Protein AF-A0A3D6DHK9-F1 (afdb_monomer_lite)

pLDDT: mean 87.66, std 8.39, range [53.88, 98.38]

Foldseek 3Di:
DVVVVVVVVVVVVVVVVVVVPPPPPQADCVQALVVLVVVLVVLVVVLVVLVVVLVCLLVLLVVLQVVLVVLVVVCVVPVDPVSVCSNVSPPHDAQCSVVVSCVSNLVSLLVNLLSLLQSLQHYHSDRSPVCSCVLLVVLLVVLVVVLVVVCVVVVDDPVCVSLSSLLSSLSSSLSSLVSCCCPVVVVPVVPSVSSVVSNVVSVVSNVVSSCVVPDDAQAAAPDDACCVVPVNDDNRRHYDADAQDWDQGQQWIKHWHDWDDDPQKIWTKIWTFGFPWDWDAAQAWADDPNWIKGFHHTDTAHSDPVVCPVPTIDTDPDDDPCSVVPHYHDDRGDGHGTDDIDIDIDGD

Structure (mmCIF, N/CA/C/O backbone):
data_AF-A0A3D6DHK9-F1
#
_entry.id   AF-A0A3D6DHK9-F1
#
loop_
_atom_site.group_PDB
_atom_site.id
_atom_site.type_symbol
_atom_site.label_atom_id
_atom_site.label_alt_id
_atom_site.label_comp_id
_atom_site.label_asym_id
_atom_site.label_entity_id
_atom_site.label_seq_id
_atom_site.pdbx_PDB_ins_code
_atom_site.Cartn_x
_atom_site.Cartn_y
_atom_site.Cartn_z
_atom_site.occupancy
_atom_site.B_iso_or_equiv
_atom_site.auth_seq_id
_atom_site.auth_comp_id
_atom_site.auth_asym_id
_atom_site.auth_atom_id
_atom_site.pdbx_PDB_model_num
ATOM 1 N N . CYS A 1 1 ? 60.640 3.338 -1.314 1.00 68.19 1 CYS A N 1
ATOM 2 C CA . CYS A 1 1 ? 60.936 3.877 -2.663 1.00 68.19 1 CYS A CA 1
ATOM 3 C C . CYS A 1 1 ? 60.595 2.913 -3.801 1.00 68.19 1 CYS A C 1
ATOM 5 O O . CYS A 1 1 ? 59.873 3.315 -4.702 1.00 68.19 1 CYS A O 1
ATOM 7 N N . THR A 1 2 ? 61.046 1.656 -3.771 1.00 69.56 2 THR A N 1
ATOM 8 C CA . THR A 1 2 ? 60.831 0.675 -4.858 1.00 69.56 2 THR A CA 1
ATOM 9 C C . THR A 1 2 ? 59.357 0.342 -5.127 1.00 69.56 2 THR A C 1
ATOM 11 O O . THR A 1 2 ? 58.937 0.338 -6.278 1.00 69.56 2 THR A O 1
ATOM 14 N N . LEU A 1 3 ? 58.540 0.164 -4.083 1.00 74.88 3 LEU A N 1
ATOM 15 C CA . LEU A 1 3 ? 57.098 -0.101 -4.223 1.00 74.88 3 LEU A CA 1
ATOM 16 C C . LEU A 1 3 ? 56.322 1.060 -4.871 1.00 74.88 3 LEU A C 1
ATOM 18 O O . LEU A 1 3 ? 55.446 0.834 -5.699 1.00 74.88 3 LEU A O 1
ATOM 22 N N . GLY A 1 4 ? 56.675 2.305 -4.534 1.00 86.25 4 GLY A N 1
ATOM 23 C CA . GLY A 1 4 ? 56.055 3.496 -5.124 1.00 86.25 4 GLY A CA 1
ATOM 24 C C . GLY A 1 4 ? 56.399 3.657 -6.605 1.00 86.25 4 GLY A C 1
ATOM 25 O O . GLY A 1 4 ? 55.528 3.974 -7.408 1.00 86.25 4 GLY A O 1
ATOM 26 N N . LEU A 1 5 ? 57.646 3.356 -6.984 1.00 86.69 5 LEU A N 1
ATOM 27 C CA . LEU A 1 5 ? 58.079 3.367 -8.383 1.00 86.69 5 LEU A CA 1
ATOM 28 C C . LEU A 1 5 ? 57.333 2.306 -9.211 1.00 86.69 5 LEU A C 1
ATOM 30 O O . LEU A 1 5 ? 56.864 2.597 -10.310 1.00 86.69 5 LEU A O 1
ATOM 34 N N . LEU A 1 6 ? 57.172 1.097 -8.664 1.00 87.50 6 LEU A N 1
ATOM 35 C CA . LEU A 1 6 ? 56.428 0.015 -9.315 1.00 87.50 6 LEU A CA 1
ATOM 36 C C . LEU A 1 6 ? 54.946 0.365 -9.499 1.00 87.50 6 LEU A C 1
ATOM 38 O O . LEU A 1 6 ? 54.394 0.106 -10.566 1.00 87.50 6 LEU A O 1
ATOM 42 N N . LEU A 1 7 ? 54.318 1.011 -8.512 1.00 89.25 7 LEU A N 1
ATOM 43 C CA . LEU A 1 7 ? 52.921 1.445 -8.602 1.00 89.25 7 LEU A CA 1
ATOM 44 C C . LEU A 1 7 ? 52.720 2.511 -9.692 1.00 89.25 7 LEU A C 1
ATOM 46 O O . LEU A 1 7 ? 51.771 2.438 -10.470 1.00 89.25 7 LEU A O 1
ATOM 50 N N . VAL A 1 8 ? 53.641 3.476 -9.786 1.00 91.12 8 VAL A N 1
ATOM 51 C CA . VAL A 1 8 ? 53.607 4.527 -10.816 1.00 91.12 8 VAL A CA 1
ATOM 52 C C . VAL A 1 8 ? 53.819 3.940 -12.211 1.00 91.12 8 VAL A C 1
ATOM 54 O O . VAL A 1 8 ? 53.092 4.303 -13.135 1.00 91.12 8 VAL A O 1
ATOM 57 N N . MET A 1 9 ? 54.753 2.997 -12.371 1.00 82.69 9 MET A N 1
ATOM 58 C CA . MET A 1 9 ? 54.944 2.304 -13.649 1.00 82.69 9 MET A CA 1
ATOM 59 C C . MET A 1 9 ? 53.726 1.459 -14.029 1.00 82.69 9 MET A C 1
ATOM 61 O O . MET A 1 9 ? 53.291 1.517 -15.176 1.00 82.69 9 MET A O 1
ATOM 65 N N . ALA A 1 10 ? 53.120 0.741 -13.080 1.00 85.12 10 ALA A N 1
ATOM 66 C CA . ALA A 1 10 ? 51.904 -0.029 -13.326 1.00 85.12 10 ALA A CA 1
ATOM 67 C C . ALA A 1 10 ? 50.739 0.873 -13.766 1.00 85.12 10 ALA A C 1
ATOM 69 O O . ALA A 1 10 ? 50.076 0.579 -14.757 1.00 85.12 10 ALA A O 1
ATOM 70 N N . LEU A 1 11 ? 50.532 2.014 -13.099 1.00 89.06 11 LEU A N 1
ATOM 71 C CA . LEU A 1 11 ? 49.516 3.003 -13.478 1.00 89.06 11 LEU A CA 1
ATOM 72 C C . LEU A 1 11 ? 49.794 3.634 -14.849 1.00 89.06 11 LEU A C 1
ATOM 74 O O . LEU A 1 11 ? 48.860 3.839 -15.623 1.00 89.06 11 LEU A O 1
ATOM 78 N N . ALA A 1 12 ? 51.057 3.923 -15.177 1.00 86.56 12 ALA A N 1
ATOM 79 C CA . ALA A 1 12 ? 51.443 4.483 -16.471 1.00 86.56 12 ALA A CA 1
ATOM 80 C C . ALA A 1 12 ? 51.218 3.487 -17.620 1.00 86.56 12 ALA A C 1
ATOM 82 O O . ALA A 1 12 ? 50.656 3.858 -18.652 1.00 86.56 12 ALA A O 1
ATOM 83 N N . VAL A 1 13 ? 51.580 2.217 -17.415 1.00 86.50 13 VAL A N 1
ATOM 84 C CA . VAL A 1 13 ? 51.334 1.122 -18.365 1.00 86.50 13 VAL A CA 1
ATOM 85 C C . VAL A 1 13 ? 49.834 0.880 -18.529 1.00 86.50 13 VAL A C 1
ATOM 87 O O . VAL A 1 13 ? 49.356 0.812 -19.659 1.00 86.50 13 VAL A O 1
ATOM 90 N N . LEU A 1 14 ? 49.066 0.849 -17.433 1.00 84.38 14 LEU A N 1
ATOM 91 C CA . LEU A 1 14 ? 47.610 0.698 -17.477 1.00 84.38 14 LEU A CA 1
ATOM 92 C C . LEU A 1 14 ? 46.964 1.853 -18.256 1.00 84.38 14 LEU A C 1
ATOM 94 O O . LEU A 1 14 ? 46.148 1.626 -19.142 1.00 84.38 14 LEU A O 1
ATOM 98 N N . ARG A 1 15 ? 47.373 3.100 -17.995 1.00 85.44 15 ARG A N 1
ATOM 99 C CA . ARG A 1 15 ? 46.846 4.294 -18.676 1.00 85.44 15 ARG A CA 1
ATOM 100 C C . ARG A 1 15 ? 47.233 4.356 -20.157 1.00 85.44 15 ARG A C 1
ATOM 102 O O . ARG A 1 15 ? 46.441 4.848 -20.960 1.00 85.44 15 ARG A O 1
ATOM 109 N N . GLY A 1 16 ? 48.413 3.851 -20.519 1.00 82.88 16 GLY A N 1
ATOM 110 C CA . GLY A 1 16 ? 48.849 3.685 -21.907 1.00 82.88 16 GLY A CA 1
ATOM 111 C C . GLY A 1 16 ? 48.053 2.603 -22.641 1.00 82.88 16 GLY A C 1
ATOM 112 O O . GLY A 1 16 ? 47.550 2.847 -23.735 1.00 82.88 16 GLY A O 1
ATOM 113 N N . HIS A 1 17 ? 47.848 1.444 -22.010 1.00 79.19 17 HIS A N 1
ATOM 114 C CA . HIS A 1 17 ? 47.073 0.345 -22.590 1.00 79.19 17 HIS A CA 1
ATOM 115 C C . HIS A 1 17 ? 45.572 0.627 -22.659 1.00 79.19 17 HIS A C 1
ATOM 117 O O . HIS A 1 17 ? 44.940 0.206 -23.621 1.00 79.19 17 HIS A O 1
ATOM 123 N N . LEU A 1 18 ? 45.003 1.401 -21.728 1.00 72.62 18 LEU A N 1
ATOM 124 C CA . LEU A 1 18 ? 43.597 1.828 -21.770 1.00 72.62 18 LEU A CA 1
ATOM 125 C C . LEU A 1 18 ? 43.247 2.622 -23.042 1.00 72.62 18 LEU A C 1
ATOM 127 O O . LEU A 1 18 ? 42.087 2.633 -23.448 1.00 72.62 18 LEU A O 1
ATOM 131 N N . LYS A 1 19 ? 44.229 3.273 -23.683 1.00 68.81 19 LYS A N 1
ATOM 132 C CA . LYS A 1 19 ? 44.046 3.941 -24.984 1.00 68.81 19 LYS A CA 1
ATOM 133 C C . LYS A 1 19 ? 44.170 2.992 -26.182 1.00 68.81 19 LYS A C 1
ATOM 135 O O . LYS A 1 19 ? 43.644 3.313 -27.239 1.00 68.81 19 LYS A O 1
ATOM 140 N N . ASN A 1 20 ? 44.837 1.853 -26.002 1.00 71.38 20 ASN A N 1
ATOM 141 C CA . ASN A 1 20 ? 45.101 0.851 -27.038 1.00 71.38 20 ASN A CA 1
ATOM 142 C C . ASN A 1 20 ? 44.132 -0.339 -26.985 1.00 71.38 20 ASN A C 1
ATOM 144 O O . ASN A 1 20 ? 44.235 -1.247 -27.808 1.00 71.38 20 ASN A O 1
ATOM 148 N N . LEU A 1 21 ? 43.207 -0.366 -26.019 1.00 71.12 21 LEU A N 1
ATOM 149 C CA . LEU A 1 21 ? 42.107 -1.320 -26.038 1.00 71.12 21 LEU A CA 1
ATOM 150 C C . LEU A 1 21 ? 41.245 -1.024 -27.270 1.00 71.12 21 LEU A C 1
ATOM 152 O O . LEU A 1 21 ? 40.830 0.128 -27.431 1.00 71.12 21 LEU A O 1
ATOM 156 N N . PRO A 1 22 ? 40.966 -2.021 -28.130 1.00 63.50 22 PRO A N 1
ATOM 157 C CA . PRO A 1 22 ? 40.037 -1.842 -29.229 1.00 63.50 22 PRO A CA 1
ATOM 158 C C . PRO A 1 22 ? 38.692 -1.438 -28.629 1.00 63.50 22 PRO A C 1
ATOM 160 O O . PRO A 1 22 ? 38.001 -2.240 -28.004 1.00 63.50 22 PRO A O 1
ATOM 163 N N . ARG A 1 23 ? 38.342 -0.159 -28.771 1.00 56.78 23 ARG A N 1
ATOM 164 C CA . ARG A 1 23 ? 36.982 0.300 -28.536 1.00 56.78 23 ARG A CA 1
ATOM 165 C C . ARG A 1 23 ? 36.195 -0.241 -29.708 1.00 56.78 23 ARG A C 1
ATOM 167 O O . ARG A 1 23 ? 36.292 0.280 -30.812 1.00 56.78 23 ARG A O 1
ATOM 174 N N . THR A 1 24 ? 35.481 -1.336 -29.497 1.00 57.06 24 THR A N 1
ATOM 175 C CA . THR A 1 24 ? 34.393 -1.648 -30.404 1.00 57.06 24 THR A CA 1
ATOM 176 C C . THR A 1 24 ? 33.436 -0.462 -30.310 1.00 57.06 24 THR A C 1
ATOM 178 O O . THR A 1 24 ? 32.881 -0.203 -29.243 1.00 57.06 24 THR A O 1
ATOM 181 N N . ASP A 1 25 ? 33.226 0.261 -31.411 1.00 53.88 25 ASP A N 1
ATOM 182 C CA . ASP A 1 25 ? 32.126 1.228 -31.581 1.00 53.88 25 ASP A CA 1
ATOM 183 C C . ASP A 1 25 ? 30.753 0.511 -31.571 1.00 53.88 25 ASP A C 1
ATOM 185 O O . ASP A 1 25 ? 29.793 0.904 -32.227 1.00 53.88 25 ASP A O 1
ATOM 189 N N . THR A 1 26 ? 30.656 -0.599 -30.841 1.00 55.19 26 THR A N 1
ATOM 190 C CA . THR A 1 26 ? 29.420 -1.256 -30.465 1.00 55.19 26 THR A CA 1
ATOM 191 C C . THR A 1 26 ? 28.696 -0.313 -29.528 1.00 55.19 26 THR A C 1
ATOM 193 O O . THR A 1 26 ? 29.133 -0.087 -28.396 1.00 55.19 26 THR A O 1
ATOM 196 N N . GLU A 1 27 ? 27.615 0.263 -30.043 1.00 57.69 27 GLU A N 1
ATOM 197 C CA . GLU A 1 27 ? 26.619 1.023 -29.303 1.00 57.69 27 GLU A CA 1
ATOM 198 C C . GLU A 1 27 ? 26.446 0.480 -27.881 1.00 57.69 27 GLU A C 1
ATOM 200 O O . GLU A 1 27 ? 26.308 -0.728 -27.681 1.00 57.69 27 GLU A O 1
ATOM 205 N N . SER A 1 28 ? 26.467 1.357 -26.874 1.00 63.97 28 SER A N 1
ATOM 206 C CA . SER A 1 28 ? 26.290 0.924 -25.489 1.00 63.97 28 SER A CA 1
ATOM 207 C C . SER A 1 28 ? 24.927 0.231 -25.337 1.00 63.97 28 SER A C 1
ATOM 209 O O . SER A 1 28 ? 23.900 0.906 -25.467 1.00 63.97 28 SER A O 1
ATOM 211 N N . PRO A 1 29 ? 24.883 -1.078 -25.016 1.00 70.44 29 PRO A N 1
ATOM 212 C CA . PRO A 1 29 ? 23.639 -1.849 -25.008 1.00 70.44 29 PRO A CA 1
ATOM 213 C C . PRO A 1 29 ? 22.626 -1.312 -23.991 1.00 70.44 29 PRO A C 1
ATOM 215 O O . PRO A 1 29 ? 21.425 -1.491 -24.158 1.00 70.44 29 PRO A O 1
ATOM 218 N N . ILE A 1 30 ? 23.096 -0.578 -22.980 1.00 81.56 30 ILE A N 1
ATOM 219 C CA . ILE A 1 30 ? 22.290 -0.005 -21.898 1.00 81.56 30 ILE A CA 1
ATOM 220 C C . ILE A 1 30 ? 21.216 0.967 -22.413 1.00 81.56 30 ILE A C 1
ATOM 222 O O . ILE A 1 30 ? 20.171 1.086 -21.792 1.00 81.56 30 ILE A O 1
ATOM 226 N N . TRP A 1 31 ? 21.416 1.650 -23.545 1.00 83.31 31 TRP A N 1
ATOM 227 C CA . TRP A 1 31 ? 20.441 2.620 -24.080 1.00 83.31 31 TRP A CA 1
ATOM 228 C C . TRP A 1 31 ? 19.608 2.078 -25.247 1.00 83.31 31 TRP A C 1
ATOM 230 O O . TRP A 1 31 ? 19.069 2.851 -26.046 1.00 83.31 31 TRP A O 1
ATOM 240 N N . THR A 1 32 ? 19.503 0.753 -25.340 1.00 87.12 32 THR A N 1
ATOM 241 C CA . THR A 1 32 ? 18.665 0.050 -26.317 1.00 87.12 32 THR A CA 1
ATOM 242 C C . THR A 1 32 ? 17.367 -0.420 -25.669 1.00 87.12 32 THR A C 1
ATOM 244 O O . THR A 1 32 ? 17.317 -0.699 -24.466 1.00 87.12 32 THR A O 1
ATOM 247 N N . ARG A 1 33 ? 16.294 -0.516 -26.457 1.00 89.25 33 ARG A N 1
ATOM 248 C CA . ARG A 1 33 ? 14.997 -0.989 -25.954 1.00 89.25 33 ARG A CA 1
ATOM 249 C C . ARG A 1 33 ? 15.062 -2.449 -25.504 1.00 89.25 33 ARG A C 1
ATOM 251 O O . ARG A 1 33 ? 14.442 -2.813 -24.514 1.00 89.25 33 ARG A O 1
ATOM 258 N N . GLU A 1 34 ? 15.821 -3.275 -26.212 1.00 90.44 34 GLU A N 1
ATOM 259 C CA . GLU A 1 34 ? 15.978 -4.707 -25.969 1.00 90.44 34 GLU A CA 1
ATOM 260 C C . GLU A 1 34 ? 16.573 -4.988 -24.590 1.00 90.44 34 GLU A C 1
ATOM 262 O O . GLU A 1 34 ? 16.059 -5.838 -23.863 1.00 90.44 34 GLU A O 1
ATOM 267 N N . PHE A 1 35 ? 17.598 -4.227 -24.199 1.00 90.94 35 PHE A N 1
ATOM 268 C CA . PHE A 1 35 ? 18.196 -4.336 -22.873 1.00 90.94 35 PHE A CA 1
ATOM 269 C C . PHE A 1 35 ? 17.174 -4.054 -21.766 1.00 90.94 35 PHE A C 1
ATOM 271 O O . PHE A 1 35 ? 17.032 -4.847 -20.838 1.00 90.94 35 PHE A O 1
ATOM 278 N N . TRP A 1 36 ? 16.407 -2.968 -21.878 1.00 92.31 36 TRP A N 1
ATOM 279 C CA . TRP A 1 36 ? 15.422 -2.613 -20.854 1.00 92.31 36 TRP A CA 1
ATOM 280 C C . TRP A 1 36 ? 14.185 -3.509 -20.854 1.00 92.31 36 TRP A C 1
ATOM 282 O O . TRP A 1 36 ? 13.641 -3.770 -19.785 1.00 92.31 36 TRP A O 1
ATOM 292 N N . MET A 1 37 ? 13.777 -4.052 -22.004 1.00 91.06 37 MET A N 1
ATOM 293 C CA . MET A 1 37 ? 12.756 -5.104 -22.047 1.00 91.06 37 MET A CA 1
ATOM 294 C C . MET A 1 37 ? 13.240 -6.381 -21.348 1.00 91.06 37 MET A C 1
ATOM 296 O O . MET A 1 37 ? 12.469 -6.992 -20.613 1.00 91.06 37 MET A O 1
ATOM 300 N N . PHE A 1 38 ? 14.512 -6.759 -21.518 1.00 93.69 38 PHE A N 1
ATOM 301 C CA . PHE A 1 38 ? 15.110 -7.884 -20.795 1.00 93.69 38 PHE A CA 1
ATOM 302 C C . PHE A 1 38 ? 15.144 -7.634 -19.281 1.00 93.69 38 PHE A C 1
ATOM 304 O O . PHE A 1 38 ? 14.696 -8.484 -18.514 1.00 93.69 38 PHE A O 1
ATOM 311 N N . VAL A 1 39 ? 15.602 -6.455 -18.844 1.00 94.50 39 VAL A N 1
ATOM 312 C CA . VAL A 1 39 ? 15.624 -6.080 -17.419 1.00 94.50 39 VAL A CA 1
ATOM 313 C C . VAL A 1 39 ? 14.209 -6.047 -16.833 1.00 94.50 39 VAL A C 1
ATOM 315 O O . VAL A 1 39 ? 13.976 -6.617 -15.771 1.00 94.50 39 VAL A O 1
ATOM 318 N N . GLY A 1 40 ? 13.247 -5.438 -17.531 1.00 93.75 40 GLY A N 1
ATOM 319 C CA . GLY A 1 40 ? 11.847 -5.405 -17.105 1.00 93.75 40 GLY A CA 1
ATOM 320 C C . GLY A 1 40 ? 11.234 -6.804 -16.994 1.00 93.75 40 GLY A C 1
ATOM 321 O O . GLY A 1 40 ? 10.569 -7.104 -16.005 1.00 93.75 40 GLY A O 1
ATOM 322 N N . GLY A 1 41 ? 11.516 -7.687 -17.958 1.00 94.94 41 GLY A N 1
ATOM 323 C CA . GLY A 1 41 ? 11.106 -9.092 -17.911 1.00 94.94 41 GLY A CA 1
ATOM 324 C C . GLY A 1 41 ? 11.726 -9.856 -16.738 1.00 94.94 41 GLY A C 1
ATOM 325 O O . GLY A 1 41 ? 11.024 -10.602 -16.061 1.00 94.94 41 GLY A O 1
ATOM 326 N N . MET A 1 42 ? 13.008 -9.623 -16.442 1.00 95.50 42 MET A N 1
ATOM 327 C CA . MET A 1 42 ? 13.692 -10.213 -15.286 1.00 95.50 42 MET A CA 1
ATOM 328 C C . MET A 1 42 ? 13.062 -9.764 -13.960 1.00 95.50 42 MET A C 1
ATOM 330 O O . MET A 1 42 ? 12.846 -10.589 -13.077 1.00 95.50 42 MET A O 1
ATOM 334 N N . LEU A 1 43 ? 12.728 -8.476 -13.824 1.00 95.81 43 LEU A N 1
ATOM 335 C CA . LEU A 1 43 ? 12.067 -7.944 -12.626 1.00 95.81 43 LEU A CA 1
ATOM 336 C C . LEU A 1 43 ? 10.666 -8.531 -12.440 1.00 95.81 43 LEU A C 1
ATOM 338 O O . LEU A 1 43 ? 10.322 -8.944 -11.335 1.00 95.81 43 LEU A O 1
ATOM 342 N N . MET A 1 44 ? 9.883 -8.622 -13.519 1.00 93.69 44 MET A N 1
ATOM 343 C CA . MET A 1 44 ? 8.566 -9.267 -13.495 1.00 93.69 44 MET A CA 1
ATOM 344 C C . MET A 1 44 ? 8.669 -10.744 -13.115 1.00 93.69 44 MET A C 1
ATOM 346 O O . MET A 1 44 ? 7.888 -11.220 -12.298 1.00 93.69 44 MET A O 1
ATOM 350 N N . PHE A 1 45 ? 9.653 -11.463 -13.659 1.00 95.62 45 PHE A N 1
ATOM 351 C CA . PHE A 1 45 ? 9.899 -12.858 -13.306 1.00 95.62 45 PHE A CA 1
ATOM 352 C C . PHE A 1 45 ? 10.279 -13.013 -11.828 1.00 95.62 45 PHE A C 1
ATOM 354 O O . PHE A 1 45 ? 9.696 -13.840 -11.131 1.00 95.62 45 PHE A O 1
ATOM 361 N N . ALA A 1 46 ? 11.198 -12.185 -11.323 1.00 95.12 46 ALA A N 1
ATOM 362 C CA . ALA A 1 46 ? 11.588 -12.194 -9.915 1.00 95.12 46 ALA A CA 1
ATOM 363 C C . ALA A 1 46 ? 10.400 -11.883 -8.988 1.00 95.12 46 ALA A C 1
ATOM 365 O O . ALA A 1 46 ? 10.203 -12.571 -7.986 1.00 95.12 46 ALA A O 1
ATOM 366 N N . SER A 1 47 ? 9.574 -10.894 -9.350 1.00 94.62 47 SER A N 1
ATOM 367 C CA . SER A 1 47 ? 8.348 -10.563 -8.618 1.00 94.62 47 SER A CA 1
ATOM 368 C C . SER A 1 47 ? 7.370 -11.741 -8.619 1.00 94.62 47 SER A C 1
ATOM 370 O O . SER A 1 47 ? 6.917 -12.136 -7.547 1.00 94.62 47 SER A O 1
ATOM 372 N N . ALA A 1 48 ? 7.128 -12.370 -9.773 1.00 95.19 48 ALA A N 1
ATOM 373 C CA . ALA A 1 48 ? 6.234 -13.519 -9.896 1.00 95.19 48 ALA A CA 1
ATOM 374 C C . ALA A 1 48 ? 6.704 -14.732 -9.077 1.00 95.19 48 ALA A C 1
ATOM 376 O O . ALA A 1 48 ? 5.891 -15.355 -8.395 1.00 95.19 48 ALA A O 1
ATOM 377 N N . VAL A 1 49 ? 8.005 -15.049 -9.097 1.00 94.62 49 VAL A N 1
ATOM 378 C CA . VAL A 1 49 ? 8.591 -16.125 -8.277 1.00 94.62 49 VAL A CA 1
ATOM 379 C C . VAL A 1 49 ? 8.391 -15.836 -6.793 1.00 94.62 49 VAL A C 1
ATOM 381 O O . VAL A 1 49 ? 7.935 -16.706 -6.055 1.00 94.62 49 VAL A O 1
ATOM 384 N N . HIS A 1 50 ? 8.679 -14.608 -6.361 1.00 92.12 50 HIS A N 1
ATOM 385 C CA . HIS A 1 50 ? 8.506 -14.217 -4.968 1.00 92.12 50 HIS A CA 1
ATOM 386 C C . HIS A 1 50 ? 7.038 -14.282 -4.526 1.00 92.12 50 HIS A C 1
ATOM 388 O O . HIS A 1 50 ? 6.750 -14.874 -3.492 1.00 92.12 50 HIS A O 1
ATOM 394 N N . ILE A 1 51 ? 6.102 -13.734 -5.312 1.00 90.88 51 ILE A N 1
ATOM 395 C CA . ILE A 1 51 ? 4.661 -13.789 -5.007 1.00 90.88 51 ILE A CA 1
ATOM 396 C C . ILE A 1 51 ? 4.196 -15.241 -4.910 1.00 90.88 51 ILE A C 1
ATOM 398 O O . ILE A 1 51 ? 3.529 -15.608 -3.943 1.00 90.88 51 ILE A O 1
ATOM 402 N N . SER A 1 52 ? 4.582 -16.075 -5.878 1.00 90.75 52 SER A N 1
ATOM 403 C CA . SER A 1 52 ? 4.197 -17.489 -5.910 1.00 90.75 52 SER A CA 1
ATOM 404 C C . SER A 1 52 ? 4.697 -18.230 -4.673 1.00 90.75 52 SER A C 1
ATOM 406 O O . SER A 1 52 ? 3.950 -19.001 -4.082 1.00 90.75 52 SER A O 1
ATOM 408 N N . PHE A 1 53 ? 5.938 -17.977 -4.249 1.00 87.94 53 PHE A N 1
ATOM 409 C CA . PHE A 1 53 ? 6.502 -18.608 -3.059 1.00 87.94 53 PHE A CA 1
ATOM 410 C C . PHE A 1 53 ? 5.789 -18.155 -1.779 1.00 87.94 53 PHE A C 1
ATOM 412 O O . PHE A 1 53 ? 5.324 -18.998 -1.019 1.00 87.94 53 PHE A O 1
ATOM 419 N N . GLN A 1 54 ? 5.644 -16.840 -1.581 1.00 85.38 54 GLN A N 1
ATOM 420 C CA . GLN A 1 54 ? 5.049 -16.267 -0.368 1.00 85.38 54 GLN A CA 1
ATOM 421 C C . GLN A 1 54 ? 3.586 -16.689 -0.185 1.00 85.38 54 GLN A C 1
ATOM 423 O O . GLN A 1 54 ? 3.189 -17.124 0.889 1.00 85.38 54 GLN A O 1
ATOM 428 N N . THR A 1 55 ? 2.787 -16.633 -1.252 1.00 85.38 55 THR A N 1
ATOM 429 C CA . THR A 1 55 ? 1.360 -17.005 -1.197 1.00 85.38 55 THR A CA 1
ATOM 430 C C . THR A 1 55 ? 1.126 -18.512 -1.077 1.00 85.38 55 THR A C 1
ATOM 432 O O . THR A 1 55 ? 0.041 -18.933 -0.686 1.00 85.38 55 THR A O 1
ATOM 435 N N . SER A 1 56 ? 2.142 -19.331 -1.365 1.00 87.38 56 SER A N 1
ATOM 436 C CA . SER A 1 56 ? 2.067 -20.792 -1.246 1.00 87.38 56 SER A CA 1
ATOM 437 C C . SER A 1 56 ? 2.606 -21.324 0.084 1.00 87.38 56 SER A C 1
ATOM 439 O O . SER A 1 56 ? 2.532 -22.532 0.306 1.00 87.38 56 SER A O 1
ATOM 441 N N . LEU A 1 57 ? 3.129 -20.473 0.980 1.00 83.88 57 LEU A N 1
ATOM 442 C CA . LEU A 1 57 ? 3.637 -20.899 2.294 1.00 83.88 57 LEU A CA 1
ATOM 443 C C . LEU A 1 57 ? 2.624 -21.743 3.095 1.00 83.88 57 LEU A C 1
ATOM 445 O O . LEU A 1 57 ? 3.026 -22.801 3.582 1.00 83.88 57 LEU A O 1
ATOM 449 N N . PRO A 1 58 ? 1.319 -21.398 3.159 1.00 81.38 58 PRO A N 1
ATOM 450 C CA . PRO A 1 58 ? 0.339 -22.233 3.862 1.00 81.38 58 PRO A CA 1
ATOM 451 C C . PRO A 1 58 ? 0.197 -23.636 3.254 1.00 81.38 58 PRO A C 1
ATOM 453 O O . PRO A 1 58 ? 0.083 -24.632 3.963 1.00 81.38 58 PRO A O 1
ATOM 456 N N . VAL A 1 59 ? 0.261 -23.739 1.924 1.00 84.31 59 VAL A N 1
ATOM 457 C CA . VAL A 1 59 ? 0.186 -25.025 1.214 1.00 84.31 59 VAL A CA 1
ATOM 458 C C . VAL A 1 59 ? 1.444 -25.858 1.467 1.00 84.31 59 VAL A C 1
ATOM 460 O O . VAL A 1 59 ? 1.350 -27.072 1.655 1.00 84.31 59 VAL A O 1
ATOM 463 N N . PHE A 1 60 ? 2.619 -25.224 1.517 1.00 83.06 60 PHE A N 1
ATOM 464 C CA . PHE A 1 60 ? 3.857 -25.905 1.895 1.00 83.06 60 PHE A CA 1
ATOM 465 C C . PHE A 1 60 ? 3.794 -26.454 3.320 1.00 83.06 60 PHE A C 1
ATOM 467 O O . PHE A 1 60 ? 4.223 -27.586 3.530 1.00 83.06 60 PHE A O 1
ATOM 474 N N . ASN A 1 61 ? 3.217 -25.711 4.269 1.00 83.38 61 ASN A N 1
ATOM 475 C CA . ASN A 1 61 ? 3.043 -26.189 5.642 1.00 83.38 61 ASN A CA 1
ATOM 476 C C . ASN A 1 61 ? 2.227 -27.488 5.678 1.00 83.38 61 ASN A C 1
ATOM 478 O O . ASN A 1 61 ? 2.707 -28.482 6.220 1.00 83.38 61 ASN A O 1
ATOM 482 N N . HIS A 1 62 ? 1.084 -27.536 4.986 1.00 83.75 62 HIS A N 1
ATOM 483 C CA . HIS A 1 62 ? 0.282 -28.760 4.874 1.00 83.75 62 HIS A CA 1
ATOM 484 C C . HIS A 1 62 ? 1.027 -29.918 4.197 1.00 83.75 62 HIS A C 1
ATOM 486 O O . HIS A 1 62 ? 0.922 -31.069 4.615 1.00 83.75 62 HIS A O 1
ATOM 492 N N . PHE A 1 63 ? 1.816 -29.640 3.157 1.00 86.50 63 PHE A N 1
ATOM 493 C CA . PHE A 1 63 ? 2.608 -30.673 2.486 1.00 86.50 63 PHE A CA 1
ATOM 494 C C . PHE A 1 63 ? 3.708 -31.264 3.386 1.00 86.50 63 PHE A C 1
ATOM 496 O O . PHE A 1 63 ? 4.075 -32.429 3.232 1.00 86.50 63 PHE A O 1
ATOM 503 N N . LEU A 1 64 ? 4.245 -30.476 4.319 1.00 85.00 64 LEU A N 1
ATOM 504 C CA . LEU A 1 64 ? 5.330 -30.879 5.215 1.00 85.00 64 LEU A CA 1
ATOM 505 C C . LEU A 1 64 ? 4.845 -31.688 6.435 1.00 85.00 64 LEU A C 1
ATOM 507 O O . LEU A 1 64 ? 5.670 -32.350 7.074 1.00 85.00 64 LEU A O 1
ATOM 511 N N . GLU A 1 65 ? 3.542 -31.698 6.747 1.00 82.56 65 GLU A N 1
ATOM 512 C CA . GLU A 1 65 ? 2.944 -32.439 7.880 1.00 82.56 65 GLU A CA 1
ATOM 513 C C . GLU A 1 65 ? 3.411 -33.907 7.976 1.00 82.56 65 GLU A C 1
ATOM 515 O O . GLU A 1 65 ? 3.938 -34.301 9.027 1.00 82.56 65 GLU A O 1
ATOM 520 N N . PRO A 1 66 ? 3.358 -34.719 6.896 1.00 87.94 66 PRO A N 1
ATOM 521 C CA . PRO A 1 66 ? 3.760 -36.127 6.941 1.00 87.94 66 PRO A CA 1
ATOM 522 C C . PRO A 1 66 ? 5.269 -36.341 7.132 1.00 87.94 66 PRO A C 1
ATOM 524 O O . PRO A 1 66 ? 5.702 -37.434 7.500 1.00 87.94 66 PRO A O 1
ATOM 527 N N . PHE A 1 67 ? 6.085 -35.318 6.867 1.00 85.31 67 PHE A N 1
ATOM 528 C CA . PHE A 1 67 ? 7.550 -35.388 6.894 1.00 85.31 67 PHE A CA 1
ATOM 529 C C . PHE A 1 67 ? 8.162 -34.793 8.169 1.00 85.31 67 PHE A C 1
ATOM 531 O O . PHE A 1 67 ? 9.378 -34.852 8.356 1.00 85.31 67 PHE A O 1
ATOM 538 N N . SER A 1 68 ? 7.335 -34.270 9.071 1.00 82.94 68 SER A N 1
ATOM 539 C CA . SER A 1 68 ? 7.723 -33.662 10.351 1.00 82.94 68 SER A CA 1
ATOM 540 C C . SER A 1 68 ? 8.727 -34.491 11.156 1.00 82.94 68 SER A C 1
ATOM 542 O O . SER A 1 68 ? 9.780 -33.993 11.548 1.00 82.94 68 SER A O 1
ATOM 544 N N . GLY A 1 69 ? 8.478 -35.794 11.312 1.00 85.19 69 GLY A N 1
ATOM 545 C CA . GLY A 1 69 ? 9.374 -36.699 12.039 1.00 85.19 69 GLY A CA 1
ATOM 546 C C . GLY A 1 69 ? 10.750 -36.889 11.387 1.00 85.19 69 GLY A C 1
ATOM 547 O O . GLY A 1 69 ? 11.712 -37.229 12.077 1.00 85.19 69 GLY A O 1
ATOM 548 N N . TRP A 1 70 ? 10.876 -36.670 10.074 1.00 86.88 70 TRP A N 1
ATOM 549 C CA . TRP A 1 70 ? 12.173 -36.654 9.393 1.00 86.88 70 TRP A CA 1
ATOM 550 C C . TRP A 1 70 ? 12.927 -35.350 9.673 1.00 86.88 70 TRP A C 1
ATOM 552 O O . TRP A 1 70 ? 14.109 -35.398 10.020 1.00 86.88 70 TRP A O 1
ATOM 562 N N . PHE A 1 71 ? 12.239 -34.208 9.596 1.00 86.25 71 PHE A N 1
ATOM 563 C CA . PHE A 1 71 ? 12.821 -32.898 9.899 1.00 86.25 71 PHE A CA 1
ATOM 564 C C . PHE A 1 71 ? 13.232 -32.756 11.363 1.00 86.25 71 PHE A C 1
ATOM 566 O O . PHE A 1 71 ? 14.284 -32.191 11.638 1.00 86.25 71 PHE A O 1
ATOM 573 N N . GLU A 1 72 ? 12.478 -33.338 12.292 1.00 83.19 72 GLU A N 1
ATOM 574 C CA . GLU A 1 72 ? 12.820 -33.336 13.716 1.00 83.19 72 GLU A CA 1
ATOM 575 C C . GLU A 1 72 ? 14.125 -34.104 13.979 1.00 83.19 72 GLU A C 1
ATOM 577 O O . GLU A 1 72 ? 15.028 -33.621 14.659 1.00 83.19 72 GLU A O 1
ATOM 582 N N . ARG A 1 73 ? 14.299 -35.272 13.345 1.00 86.56 73 ARG A N 1
ATOM 583 C CA . ARG A 1 73 ? 15.562 -36.029 13.412 1.00 86.56 73 ARG A CA 1
ATOM 584 C C . ARG A 1 73 ? 16.722 -35.264 12.781 1.00 86.56 73 ARG A C 1
ATOM 586 O O . ARG A 1 73 ? 17.840 -35.326 13.287 1.00 86.56 73 ARG A O 1
ATOM 593 N N . LEU A 1 74 ? 16.461 -34.556 11.682 1.00 85.62 74 LEU A N 1
ATOM 594 C CA . LEU A 1 74 ? 17.441 -33.695 11.026 1.00 85.62 74 LEU A CA 1
ATOM 595 C C . LEU A 1 74 ? 17.822 -32.508 11.923 1.00 85.62 74 LEU A C 1
ATOM 597 O O . LEU A 1 74 ? 18.994 -32.154 12.016 1.00 85.62 74 LEU A O 1
ATOM 601 N N . HIS A 1 75 ? 16.862 -31.908 12.625 1.00 85.62 75 HIS A N 1
ATOM 602 C CA . HIS A 1 75 ? 17.130 -30.847 13.587 1.00 85.62 75 HIS A CA 1
ATOM 603 C C . HIS A 1 75 ? 17.988 -31.365 14.744 1.00 85.62 75 HIS A C 1
ATOM 605 O O . HIS A 1 75 ? 19.013 -30.765 15.054 1.00 85.62 75 HIS A O 1
ATOM 611 N N . GLN A 1 76 ? 17.650 -32.524 15.309 1.00 84.81 76 GLN A N 1
ATOM 612 C CA . GLN A 1 76 ? 18.421 -33.142 16.392 1.00 84.81 76 GLN A CA 1
ATOM 613 C C . GLN A 1 76 ? 19.857 -33.503 15.980 1.00 84.81 76 GLN A C 1
ATOM 615 O O . GLN A 1 76 ? 20.758 -33.459 16.815 1.00 84.81 76 GLN A O 1
ATOM 620 N N . SER A 1 77 ? 20.099 -33.831 14.705 1.00 86.81 77 SER A N 1
ATOM 621 C CA . SER A 1 77 ? 21.440 -34.156 14.204 1.00 86.81 77 SER A CA 1
ATOM 622 C C . SER A 1 77 ? 22.249 -32.944 13.732 1.00 86.81 77 SER A C 1
ATOM 624 O O . SER A 1 77 ? 23.476 -32.970 13.807 1.00 86.81 77 SER A O 1
ATOM 626 N N . THR A 1 78 ? 21.588 -31.888 13.251 1.00 84.88 78 THR A N 1
ATOM 627 C CA . THR A 1 78 ? 22.246 -30.758 12.567 1.00 84.88 78 THR A CA 1
ATOM 628 C C . THR A 1 78 ? 22.164 -29.447 13.356 1.00 84.88 78 THR A C 1
ATOM 630 O O . THR A 1 78 ? 22.885 -28.501 13.054 1.00 84.88 78 THR A O 1
ATOM 633 N N . GLY A 1 79 ? 21.266 -29.353 14.341 1.00 85.12 79 GLY A N 1
ATOM 634 C CA . GLY A 1 79 ? 20.997 -28.147 15.132 1.00 85.12 79 GLY A CA 1
ATOM 635 C C . GLY A 1 79 ? 20.416 -26.972 14.336 1.00 85.12 79 GLY A C 1
ATOM 636 O O . GLY A 1 79 ? 20.332 -25.862 14.852 1.00 85.12 79 GLY A O 1
ATOM 637 N N . SER A 1 80 ? 20.037 -27.167 13.069 1.00 83.12 80 SER A N 1
ATOM 638 C CA . SER A 1 80 ? 19.648 -26.060 12.190 1.00 83.12 80 SER A CA 1
ATOM 639 C C . SER A 1 80 ? 18.259 -25.517 12.533 1.00 83.12 80 SER A C 1
ATOM 641 O O . SER A 1 80 ? 17.302 -26.293 12.598 1.00 83.12 80 SER A O 1
ATOM 643 N N . ASP A 1 81 ? 18.135 -24.192 12.656 1.00 81.12 81 ASP A N 1
ATOM 644 C CA . ASP A 1 81 ? 16.860 -23.497 12.907 1.00 81.12 81 ASP A CA 1
ATOM 645 C C . ASP A 1 81 ? 15.849 -23.690 11.763 1.00 81.12 81 ASP A C 1
ATOM 647 O O . ASP A 1 81 ? 14.652 -23.828 11.989 1.00 81.12 81 ASP A O 1
ATOM 651 N N . LEU A 1 82 ? 16.335 -23.817 10.526 1.00 80.25 82 LEU A N 1
ATOM 652 C CA . LEU A 1 82 ? 15.493 -24.117 9.369 1.00 80.25 82 LEU A CA 1
ATOM 653 C C . LEU A 1 82 ? 14.832 -25.503 9.475 1.00 80.25 82 LEU A C 1
ATOM 655 O O . LEU A 1 82 ? 13.645 -25.625 9.195 1.00 80.25 82 LEU A O 1
ATOM 659 N N . ALA A 1 83 ? 15.553 -26.534 9.935 1.00 78.88 83 ALA A N 1
ATOM 660 C CA . ALA A 1 83 ? 14.954 -27.856 10.159 1.00 78.88 83 ALA A CA 1
ATOM 661 C C . ALA A 1 83 ? 13.906 -27.836 11.280 1.00 78.88 83 ALA A C 1
ATOM 663 O O . ALA A 1 83 ? 12.894 -28.518 11.163 1.00 78.88 83 ALA A O 1
ATOM 664 N N . ARG A 1 84 ? 14.106 -27.011 12.318 1.00 81.50 84 ARG A N 1
ATOM 665 C CA . ARG A 1 84 ? 13.116 -26.797 13.384 1.00 81.50 84 ARG A CA 1
ATOM 666 C C . ARG A 1 84 ? 11.833 -26.175 12.831 1.00 81.50 84 ARG A C 1
ATOM 668 O O . ARG A 1 84 ? 10.752 -26.684 13.092 1.00 81.50 84 ARG A O 1
ATOM 675 N N . LYS A 1 85 ? 11.952 -25.115 12.025 1.00 80.00 85 LYS A N 1
ATOM 676 C CA . LYS A 1 85 ? 10.799 -24.455 11.385 1.00 80.00 85 LYS A CA 1
ATOM 677 C C . LYS A 1 85 ? 10.054 -25.378 10.420 1.00 80.00 85 LYS A C 1
ATOM 679 O O . LYS A 1 85 ? 8.830 -25.383 10.401 1.00 80.00 85 LYS A O 1
ATOM 684 N N . LEU A 1 86 ? 10.784 -26.204 9.667 1.00 81.56 86 LEU A N 1
ATOM 685 C CA . LEU A 1 86 ? 10.196 -27.217 8.783 1.00 81.56 86 LEU A CA 1
ATOM 686 C C . LEU A 1 86 ? 9.487 -28.340 9.551 1.00 81.56 86 LEU A C 1
ATOM 688 O O . LEU A 1 86 ? 8.459 -28.826 9.091 1.00 81.56 86 LEU A O 1
ATOM 692 N N . ALA A 1 87 ? 10.019 -28.748 10.707 1.00 78.94 87 ALA A N 1
ATOM 693 C CA . ALA A 1 87 ? 9.384 -29.739 11.574 1.00 78.94 87 ALA A CA 1
ATOM 694 C C . ALA A 1 87 ? 8.115 -29.202 12.254 1.00 78.94 87 ALA A C 1
ATOM 696 O O . ALA A 1 87 ? 7.199 -29.981 12.501 1.00 78.94 87 ALA A O 1
ATOM 697 N N . ALA A 1 88 ? 8.080 -27.896 12.536 1.00 76.88 88 ALA A N 1
ATOM 698 C CA . ALA A 1 88 ? 6.981 -27.204 13.205 1.00 76.88 88 ALA A CA 1
ATOM 699 C C . ALA A 1 88 ? 5.880 -26.684 12.260 1.00 76.88 88 ALA A C 1
ATOM 701 O O . ALA A 1 88 ? 4.908 -26.118 12.746 1.00 76.88 88 ALA A O 1
ATOM 702 N N . HIS A 1 89 ? 6.035 -26.834 10.936 1.00 77.75 89 HIS A N 1
ATOM 703 C CA . HIS A 1 89 ? 5.082 -26.336 9.921 1.00 77.75 89 HIS A CA 1
ATOM 704 C C . HIS A 1 89 ? 4.786 -24.839 10.039 1.00 77.75 89 HIS A C 1
ATOM 706 O O . HIS A 1 89 ? 3.717 -24.378 9.654 1.00 77.75 89 HIS A O 1
ATOM 712 N N . ASP A 1 90 ? 5.758 -24.083 10.542 1.00 71.94 90 ASP A N 1
ATOM 713 C CA . ASP A 1 90 ? 5.632 -22.662 10.860 1.00 71.94 90 ASP A CA 1
ATOM 714 C C . ASP A 1 90 ? 6.516 -21.831 9.918 1.00 71.94 90 ASP A C 1
ATOM 716 O O . ASP A 1 90 ? 7.435 -21.107 10.309 1.00 71.94 90 ASP A O 1
ATOM 720 N N . LEU A 1 91 ? 6.329 -22.043 8.610 1.00 71.38 91 LEU A N 1
ATOM 721 C CA . LEU A 1 91 ? 6.999 -21.235 7.587 1.00 71.38 91 LEU A CA 1
ATOM 722 C C . LEU A 1 91 ? 6.219 -19.968 7.238 1.00 71.38 91 LEU A C 1
ATOM 724 O O . LEU A 1 91 ? 6.771 -19.095 6.569 1.00 71.38 91 LEU A O 1
ATOM 728 N N . ALA A 1 92 ? 4.949 -19.885 7.638 1.00 62.91 92 ALA A N 1
ATOM 729 C CA . ALA A 1 92 ? 4.110 -18.729 7.378 1.00 62.91 92 ALA A CA 1
ATOM 730 C C . ALA A 1 92 ? 4.296 -17.750 8.543 1.00 62.91 92 ALA A C 1
ATOM 732 O O . ALA A 1 92 ? 3.844 -18.058 9.640 1.00 62.91 92 ALA A O 1
ATOM 733 N N . PRO A 1 93 ? 4.966 -16.598 8.351 1.00 59.78 93 PRO A N 1
ATOM 734 C CA . PRO A 1 93 ? 4.956 -15.572 9.384 1.00 59.78 93 PRO A CA 1
ATOM 735 C C . PRO A 1 93 ? 3.492 -15.190 9.639 1.00 59.78 93 PRO A C 1
ATOM 737 O O . PRO A 1 93 ? 2.732 -15.075 8.679 1.00 59.78 93 PRO A O 1
ATOM 740 N N . GLY A 1 94 ? 3.102 -15.062 10.909 1.00 63.41 94 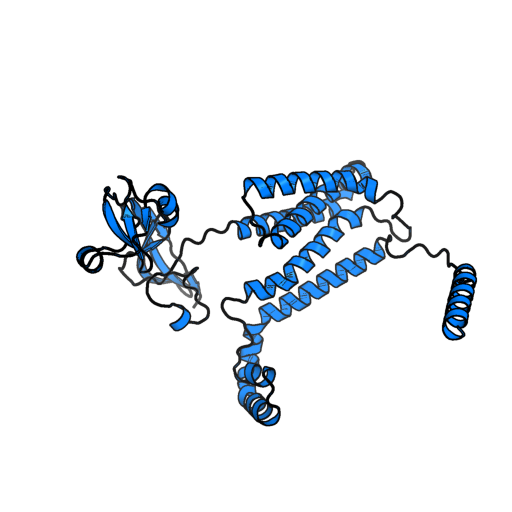GLY A N 1
ATOM 741 C CA . GLY A 1 94 ? 1.747 -14.680 11.316 1.00 63.41 94 GLY A CA 1
ATOM 742 C C . GLY A 1 94 ? 1.379 -13.259 10.869 1.00 63.41 94 GLY A C 1
ATOM 743 O O . GLY A 1 94 ? 1.440 -12.910 9.693 1.00 63.41 94 GLY A O 1
ATOM 744 N N . THR A 1 95 ? 1.017 -12.386 11.803 1.00 58.44 95 THR A N 1
ATOM 745 C CA . THR A 1 95 ? 0.583 -11.006 11.499 1.00 58.44 95 THR A CA 1
ATOM 746 C C . THR A 1 95 ? 1.638 -10.124 10.801 1.00 58.44 95 THR A C 1
ATOM 748 O O . THR A 1 95 ? 1.290 -9.094 10.235 1.00 58.44 95 THR A O 1
ATOM 751 N N . ASP A 1 96 ? 2.914 -10.533 10.763 1.00 64.44 96 ASP A N 1
ATOM 752 C CA . ASP A 1 96 ? 4.030 -9.788 10.144 1.00 64.44 96 ASP A CA 1
ATOM 753 C C . ASP A 1 96 ? 4.317 -10.172 8.669 1.00 64.44 96 ASP A C 1
ATOM 755 O O . ASP A 1 96 ? 5.334 -9.790 8.073 1.00 64.44 96 ASP A O 1
ATOM 759 N N . PHE A 1 97 ? 3.431 -10.956 8.042 1.00 67.44 97 PHE A N 1
ATOM 760 C CA . PHE A 1 97 ? 3.559 -11.333 6.628 1.00 67.44 97 PHE A CA 1
ATOM 761 C C . PHE A 1 97 ? 3.660 -10.105 5.706 1.00 67.44 97 PHE A C 1
ATOM 763 O O . PHE A 1 97 ? 4.485 -10.072 4.785 1.00 67.44 97 PHE A O 1
ATOM 770 N N . ASP A 1 98 ? 2.880 -9.064 5.996 1.00 72.81 98 ASP A N 1
ATOM 771 C CA . ASP A 1 98 ? 2.806 -7.851 5.184 1.00 72.81 98 ASP A CA 1
ATOM 772 C C . ASP A 1 98 ? 4.137 -7.097 5.125 1.00 72.81 98 ASP A C 1
ATOM 774 O O . ASP A 1 98 ? 4.528 -6.615 4.058 1.00 72.81 98 ASP A O 1
ATOM 778 N N . ALA A 1 99 ? 4.875 -7.010 6.234 1.00 77.19 99 ALA A N 1
ATOM 779 C CA . ALA A 1 99 ? 6.145 -6.289 6.265 1.00 77.19 99 ALA A CA 1
ATOM 780 C C . ALA A 1 99 ? 7.204 -6.996 5.411 1.00 77.19 99 ALA A C 1
ATOM 782 O O . ALA A 1 99 ? 7.856 -6.372 4.565 1.00 77.19 99 ALA A O 1
ATOM 783 N N . THR A 1 100 ? 7.332 -8.315 5.579 1.00 79.06 100 THR A N 1
ATOM 784 C CA . THR A 1 100 ? 8.288 -9.137 4.823 1.00 79.06 100 THR A CA 1
ATOM 785 C C . THR A 1 100 ? 7.962 -9.125 3.328 1.00 79.06 100 THR A C 1
ATOM 787 O O . THR A 1 100 ? 8.857 -8.987 2.487 1.00 79.06 100 THR A O 1
ATOM 790 N N . TYR A 1 101 ? 6.676 -9.211 2.979 1.00 84.38 101 TYR A N 1
ATOM 791 C CA . TYR A 1 101 ? 6.221 -9.156 1.595 1.00 84.38 101 TYR A CA 1
ATOM 792 C C . TYR A 1 101 ? 6.507 -7.791 0.950 1.00 84.38 101 TYR A C 1
ATOM 794 O O . TYR A 1 101 ? 7.105 -7.719 -0.134 1.00 84.38 101 TYR A O 1
ATOM 802 N N . HIS A 1 102 ? 6.132 -6.697 1.624 1.00 88.44 102 HIS A N 1
ATOM 803 C CA . HIS A 1 102 ? 6.327 -5.340 1.117 1.00 88.44 102 HIS A CA 1
ATOM 804 C C . HIS A 1 102 ? 7.803 -4.960 0.981 1.00 88.44 102 HIS A C 1
ATOM 806 O O . HIS A 1 102 ? 8.153 -4.269 0.020 1.00 88.44 102 HIS A O 1
ATOM 812 N N . ALA A 1 103 ? 8.675 -5.449 1.868 1.00 88.12 103 ALA A N 1
ATOM 813 C CA . ALA A 1 103 ? 10.110 -5.171 1.828 1.00 88.12 103 ALA A CA 1
ATOM 814 C C . ALA A 1 103 ? 10.765 -5.555 0.490 1.00 88.12 103 ALA A C 1
ATOM 816 O O . ALA A 1 103 ? 11.691 -4.881 0.039 1.00 88.12 103 ALA A O 1
ATOM 817 N N . ILE A 1 104 ? 10.271 -6.609 -0.170 1.00 91.00 104 ILE A N 1
ATOM 818 C CA . ILE A 1 104 ? 10.800 -7.078 -1.458 1.00 91.00 104 ILE A CA 1
ATOM 819 C C . ILE A 1 104 ? 9.957 -6.561 -2.628 1.00 91.00 104 ILE A C 1
ATOM 821 O O . ILE A 1 104 ? 10.505 -6.109 -3.637 1.00 91.00 104 ILE A O 1
ATOM 825 N N . GLN A 1 105 ? 8.627 -6.601 -2.520 1.00 93.12 105 GLN A N 1
ATOM 826 C CA . GLN A 1 105 ? 7.751 -6.283 -3.651 1.00 93.12 105 GLN A CA 1
ATOM 827 C C . GLN A 1 105 ? 7.675 -4.791 -3.968 1.00 93.12 105 GLN A C 1
ATOM 829 O O . GLN A 1 105 ? 7.648 -4.436 -5.146 1.00 93.12 105 GLN A O 1
ATOM 834 N N . VAL A 1 106 ? 7.694 -3.907 -2.965 1.00 92.69 106 VAL A N 1
ATOM 835 C CA . VAL A 1 106 ? 7.605 -2.456 -3.206 1.00 92.69 106 VAL A CA 1
ATOM 836 C C . VAL A 1 106 ? 8.811 -1.944 -4.011 1.00 92.69 106 VAL A C 1
ATOM 838 O O . VAL A 1 106 ? 8.591 -1.273 -5.023 1.00 92.69 106 VAL A O 1
ATOM 841 N N . PRO A 1 107 ? 10.073 -2.295 -3.678 1.00 93.62 107 PRO A N 1
ATOM 842 C CA . PRO A 1 107 ? 11.221 -1.926 -4.510 1.00 93.62 107 PRO A CA 1
ATOM 843 C C . PRO A 1 107 ? 11.168 -2.505 -5.929 1.00 93.62 107 PRO A C 1
ATOM 845 O O . PRO A 1 107 ? 11.470 -1.796 -6.891 1.00 93.62 107 PRO A O 1
ATOM 848 N N . LEU A 1 108 ? 10.764 -3.771 -6.090 1.00 94.94 108 LEU A N 1
ATOM 849 C CA . LEU A 1 108 ? 10.632 -4.393 -7.413 1.00 94.94 108 LEU A CA 1
ATOM 850 C C . LEU A 1 108 ? 9.576 -3.681 -8.268 1.00 94.94 108 LEU A C 1
ATOM 852 O O . LEU A 1 108 ? 9.835 -3.378 -9.434 1.00 94.94 108 LEU A O 1
ATOM 856 N N . ALA A 1 109 ? 8.422 -3.361 -7.679 1.00 94.88 109 ALA A N 1
ATOM 857 C CA . ALA A 1 109 ? 7.358 -2.611 -8.334 1.00 94.88 109 ALA A CA 1
ATOM 858 C C . ALA A 1 109 ? 7.824 -1.203 -8.726 1.00 94.88 109 ALA A C 1
ATOM 860 O O . ALA A 1 109 ? 7.609 -0.784 -9.863 1.00 94.88 109 ALA A O 1
ATOM 861 N N . PHE A 1 110 ? 8.530 -0.500 -7.833 1.00 96.50 110 PHE A N 1
ATOM 862 C CA . PHE A 1 110 ? 9.110 0.812 -8.119 1.00 96.50 110 PHE A CA 1
ATOM 863 C C . PHE A 1 110 ? 10.044 0.768 -9.336 1.00 96.50 110 PHE A C 1
ATOM 865 O O . PHE A 1 110 ? 9.909 1.588 -10.250 1.00 96.50 110 PHE A O 1
ATOM 872 N N . LEU A 1 111 ? 10.961 -0.204 -9.382 1.00 96.06 111 LEU A N 1
ATOM 873 C CA . LEU A 1 111 ? 11.897 -0.374 -10.495 1.00 96.06 111 LEU A CA 1
ATOM 874 C C . LEU A 1 111 ? 11.165 -0.696 -11.800 1.00 96.06 111 LEU A C 1
ATOM 876 O O . LEU A 1 111 ? 11.406 -0.046 -12.818 1.00 96.06 111 LEU A O 1
ATOM 880 N N . PHE A 1 112 ? 10.254 -1.669 -11.770 1.00 95.81 112 PHE A N 1
ATOM 881 C CA . PHE A 1 112 ? 9.492 -2.080 -12.945 1.00 95.81 112 PHE A CA 1
ATOM 882 C C . PHE A 1 112 ? 8.662 -0.924 -13.517 1.00 95.81 112 PHE A C 1
ATOM 884 O O . PHE A 1 112 ? 8.773 -0.611 -14.703 1.00 95.81 112 PHE A O 1
ATOM 891 N N . ILE A 1 113 ? 7.884 -0.234 -12.679 1.00 96.56 113 ILE A N 1
ATOM 892 C CA . ILE A 1 113 ? 7.042 0.888 -13.108 1.00 96.56 113 ILE A CA 1
ATOM 893 C C . ILE A 1 113 ? 7.909 2.040 -13.627 1.00 96.56 113 ILE A C 1
ATOM 895 O O . ILE A 1 113 ? 7.602 2.608 -14.675 1.00 96.56 113 ILE A O 1
ATOM 899 N N . SER A 1 114 ? 9.041 2.331 -12.986 1.00 96.56 114 SER A N 1
ATOM 900 C CA . SER A 1 114 ? 9.984 3.344 -13.479 1.00 96.56 114 SER A CA 1
ATOM 901 C C . SER A 1 114 ? 10.522 3.009 -14.876 1.00 96.56 114 SER A C 1
ATOM 903 O O . SER A 1 114 ? 10.610 3.889 -15.729 1.00 96.56 114 SER A O 1
ATOM 905 N N . ILE A 1 115 ? 10.815 1.734 -15.162 1.00 95.56 115 ILE A N 1
ATOM 906 C CA . ILE A 1 115 ? 11.220 1.286 -16.505 1.00 95.56 115 ILE A CA 1
ATOM 907 C C . ILE A 1 115 ? 10.106 1.546 -17.524 1.00 95.56 115 ILE A C 1
ATOM 909 O O . ILE A 1 115 ? 10.380 2.024 -18.631 1.00 95.56 115 ILE A O 1
ATOM 913 N N . THR A 1 116 ? 8.842 1.307 -17.160 1.00 95.19 116 THR A N 1
ATOM 914 C CA . THR A 1 116 ? 7.709 1.578 -18.063 1.00 95.19 116 THR A CA 1
ATOM 915 C C . THR A 1 116 ? 7.567 3.059 -18.439 1.00 95.19 116 THR A C 1
ATOM 917 O O . THR A 1 116 ? 7.030 3.352 -19.507 1.00 95.19 116 THR A O 1
ATOM 920 N N . ALA A 1 117 ? 8.106 3.989 -17.639 1.00 95.38 117 ALA A N 1
ATOM 921 C CA . ALA A 1 117 ? 8.074 5.420 -17.939 1.00 95.38 117 ALA A CA 1
ATOM 922 C C . ALA A 1 117 ? 8.913 5.786 -19.175 1.00 95.38 117 ALA A C 1
ATOM 924 O O . ALA A 1 117 ? 8.470 6.547 -20.033 1.00 95.38 117 ALA A O 1
ATOM 925 N N . PHE A 1 118 ? 10.123 5.231 -19.304 1.00 92.62 118 PHE A N 1
ATOM 926 C CA . PHE A 1 118 ? 11.054 5.623 -20.368 1.00 92.62 118 PHE A CA 1
ATOM 927 C C . PHE A 1 118 ? 11.210 4.599 -21.495 1.00 92.62 118 PHE A C 1
ATOM 929 O O . PHE A 1 118 ? 11.721 4.953 -22.558 1.00 92.62 118 PHE A O 1
ATOM 936 N N . THR A 1 119 ? 10.756 3.353 -21.320 1.00 90.81 119 THR A N 1
ATOM 937 C CA . THR A 1 119 ? 10.962 2.281 -22.316 1.00 90.81 119 THR A CA 1
ATOM 938 C C . THR A 1 119 ? 10.395 2.628 -23.696 1.00 90.81 119 THR A C 1
ATOM 940 O O . THR A 1 119 ? 11.003 2.281 -24.707 1.00 90.81 119 THR A O 1
ATOM 943 N N . GLN A 1 120 ? 9.282 3.368 -23.773 1.00 90.12 120 GLN A N 1
ATOM 944 C CA . GLN A 1 120 ? 8.701 3.777 -25.060 1.00 90.12 120 GLN A CA 1
ATOM 945 C C . GLN A 1 120 ? 9.566 4.770 -25.844 1.00 90.12 120 GLN A C 1
ATOM 947 O O . GLN A 1 120 ? 9.529 4.799 -27.075 1.00 90.12 120 GLN A O 1
ATOM 952 N N . TYR A 1 121 ? 10.388 5.558 -25.153 1.00 90.44 121 TYR A N 1
ATOM 953 C CA . TYR A 1 121 ? 11.297 6.511 -25.784 1.00 90.44 121 TYR A CA 1
ATOM 954 C C . TYR A 1 121 ? 12.548 5.842 -26.374 1.00 90.44 121 TYR A C 1
ATOM 956 O O . TYR A 1 121 ? 13.259 6.475 -27.162 1.00 90.44 121 TYR A O 1
ATOM 964 N N . LEU A 1 122 ? 12.817 4.582 -26.018 1.00 90.06 122 LEU A N 1
ATOM 965 C CA . LEU A 1 122 ? 13.952 3.815 -26.519 1.00 90.06 122 LEU A CA 1
ATOM 966 C C . LEU A 1 122 ? 13.651 3.191 -27.882 1.00 90.06 122 LEU A C 1
ATOM 968 O O . LEU A 1 122 ? 12.542 2.736 -28.169 1.00 90.06 122 LEU A O 1
ATOM 972 N N . ARG A 1 123 ? 14.679 3.127 -28.725 1.00 84.00 123 ARG A N 1
ATOM 973 C CA . ARG A 1 123 ? 14.620 2.518 -30.056 1.00 84.00 123 ARG A CA 1
ATOM 974 C C . ARG A 1 123 ? 15.316 1.159 -30.074 1.00 84.00 123 ARG A C 1
ATOM 976 O O . ARG A 1 123 ? 16.239 0.912 -29.299 1.00 84.00 123 ARG A O 1
ATOM 983 N N . TYR A 1 124 ? 14.865 0.300 -30.985 1.00 78.12 124 TYR A N 1
ATOM 984 C CA . TYR A 1 124 ? 15.507 -0.981 -31.274 1.00 78.12 124 TYR A CA 1
ATOM 985 C C . TYR A 1 124 ? 16.838 -0.757 -31.986 1.00 78.12 124 TYR A C 1
ATOM 987 O O . TYR A 1 124 ? 16.901 0.071 -32.898 1.00 78.12 124 TYR A O 1
ATOM 995 N N . LYS A 1 125 ? 17.869 -1.514 -31.598 1.00 69.75 125 LYS A N 1
ATOM 996 C CA . LYS A 1 125 ? 19.180 -1.563 -32.278 1.00 69.75 125 LYS A CA 1
ATOM 997 C C . LYS A 1 125 ? 19.840 -0.196 -32.542 1.00 69.75 125 LYS A C 1
ATOM 999 O O . LYS A 1 125 ? 20.552 -0.056 -33.532 1.00 69.75 125 LYS A O 1
ATOM 1004 N N . SER A 1 126 ? 19.535 0.821 -31.732 1.00 73.25 126 SER A N 1
ATOM 1005 C CA . SER A 1 126 ? 20.151 2.146 -31.857 1.00 73.25 126 SER A CA 1
ATOM 1006 C C . SER A 1 126 ? 20.312 2.809 -30.496 1.00 73.25 126 SER A C 1
ATOM 1008 O O . SER A 1 126 ? 19.385 2.779 -29.674 1.00 73.25 126 SER A O 1
ATOM 1010 N N . ASN A 1 127 ? 21.449 3.469 -30.277 1.00 73.69 127 ASN A N 1
ATOM 1011 C CA . ASN A 1 127 ? 21.700 4.210 -29.043 1.00 73.69 127 ASN A CA 1
ATOM 1012 C C . ASN A 1 127 ? 20.748 5.413 -28.916 1.00 73.69 127 ASN A C 1
ATOM 1014 O O . ASN A 1 127 ? 20.898 6.429 -29.596 1.00 73.69 127 ASN A O 1
ATOM 1018 N N . SER A 1 128 ? 19.782 5.310 -28.001 1.00 75.81 128 SER A N 1
ATOM 1019 C CA . SER A 1 128 ? 18.794 6.366 -27.749 1.00 75.81 128 SER A CA 1
ATOM 1020 C C . SER A 1 128 ? 19.196 7.326 -26.625 1.00 75.81 128 SER A C 1
ATOM 1022 O O . SER A 1 128 ? 18.418 8.214 -26.292 1.00 75.81 128 SER A O 1
ATOM 1024 N N . GLY A 1 129 ? 20.386 7.175 -26.030 1.00 71.44 129 GLY A N 1
ATOM 1025 C CA . GLY A 1 129 ? 20.789 7.928 -24.836 1.00 71.44 129 GLY A CA 1
ATOM 1026 C C . GLY A 1 129 ? 20.949 9.434 -25.072 1.00 71.44 129 GLY A C 1
ATOM 1027 O O . GLY A 1 129 ? 20.695 10.238 -24.173 1.00 71.44 129 GLY A O 1
ATOM 1028 N N . ALA A 1 130 ? 21.313 9.842 -26.291 1.00 75.94 130 ALA A N 1
ATOM 1029 C CA . ALA A 1 130 ? 21.479 11.250 -26.635 1.00 75.94 130 ALA A CA 1
ATOM 1030 C C . ALA A 1 130 ? 20.131 11.997 -26.585 1.00 75.94 130 ALA A C 1
ATOM 1032 O O . ALA A 1 130 ? 19.248 11.799 -27.420 1.00 75.94 130 ALA A O 1
ATOM 1033 N N . GLY A 1 131 ? 19.970 12.870 -25.587 1.00 81.31 131 GLY A N 1
ATOM 1034 C CA . GLY A 1 131 ? 18.779 13.710 -25.421 1.00 81.31 131 GLY A CA 1
ATOM 1035 C C . GLY A 1 131 ? 17.549 13.005 -24.835 1.00 81.31 131 GLY A C 1
ATOM 1036 O O . GLY A 1 131 ? 16.505 13.644 -24.721 1.00 81.31 131 GLY A O 1
ATOM 1037 N N . LEU A 1 132 ? 17.644 11.732 -24.426 1.00 86.31 132 LEU A N 1
ATOM 1038 C CA . LEU A 1 132 ? 16.545 11.015 -23.760 1.00 86.31 132 LEU A CA 1
ATOM 1039 C C . LEU A 1 132 ? 16.103 11.720 -22.473 1.00 86.31 132 LEU A C 1
ATOM 1041 O O . LEU A 1 132 ? 14.913 11.933 -22.260 1.00 86.31 132 LEU A O 1
ATOM 1045 N N . PHE A 1 133 ? 17.071 12.133 -21.650 1.00 86.81 133 PHE A N 1
ATOM 1046 C CA . PHE A 1 133 ? 16.798 12.831 -20.395 1.00 86.81 133 PHE A CA 1
ATOM 1047 C C . PHE A 1 133 ? 16.004 14.124 -20.616 1.00 86.81 133 PHE A C 1
ATOM 1049 O O . PHE A 1 133 ? 15.033 14.363 -19.909 1.00 86.81 133 PHE A O 1
ATOM 1056 N N . LEU A 1 134 ? 16.345 14.918 -21.641 1.00 88.56 134 LEU A N 1
ATOM 1057 C CA . LEU A 1 134 ? 15.616 16.153 -21.960 1.00 88.56 134 LEU A CA 1
ATOM 1058 C C . LEU A 1 134 ? 14.160 15.877 -22.361 1.00 88.56 134 LEU A C 1
ATOM 1060 O O . LEU A 1 134 ? 13.282 16.654 -21.999 1.00 88.56 134 LEU A O 1
ATOM 1064 N N . LYS A 1 135 ? 13.895 14.773 -23.072 1.00 89.94 135 LYS A N 1
ATOM 1065 C CA . LYS A 1 135 ? 12.526 14.376 -23.446 1.00 89.94 135 LYS A CA 1
ATOM 1066 C C . LYS A 1 135 ? 11.698 13.970 -22.229 1.00 89.94 135 LYS A C 1
ATOM 1068 O O . LYS A 1 135 ? 10.523 14.300 -22.158 1.00 89.94 135 LYS A O 1
ATOM 1073 N N . LEU A 1 136 ? 12.317 13.287 -21.267 1.00 93.56 136 LEU A N 1
ATOM 1074 C CA . LEU A 1 136 ? 11.651 12.832 -20.044 1.00 93.56 136 LEU A CA 1
ATOM 1075 C C . LEU A 1 136 ? 11.549 13.918 -18.974 1.00 93.56 136 LEU A C 1
ATOM 1077 O O . LEU A 1 136 ? 10.678 13.819 -18.113 1.00 93.56 136 LEU A O 1
ATOM 1081 N N . LEU A 1 137 ? 12.396 14.950 -19.025 1.00 93.75 137 LEU A N 1
ATOM 1082 C CA . LEU A 1 137 ? 12.491 15.985 -17.995 1.00 93.75 137 LEU A CA 1
ATOM 1083 C C . LEU A 1 137 ? 11.134 16.621 -17.690 1.00 93.75 137 LEU A C 1
ATOM 1085 O O . LEU A 1 137 ? 10.799 16.813 -16.525 1.00 93.75 137 LEU A O 1
ATOM 1089 N N . ARG A 1 138 ? 10.329 16.887 -18.725 1.00 92.50 138 ARG A N 1
ATOM 1090 C CA . ARG A 1 138 ? 8.975 17.423 -18.563 1.00 92.50 138 ARG A CA 1
ATOM 1091 C C . ARG A 1 138 ? 8.106 16.489 -17.717 1.00 92.50 138 ARG A C 1
ATOM 1093 O O . ARG A 1 138 ? 7.582 16.928 -16.700 1.00 92.50 138 ARG A O 1
ATOM 1100 N N . SER A 1 139 ? 8.000 15.217 -18.107 1.00 96.31 139 SER A N 1
ATOM 1101 C CA . SER A 1 139 ? 7.215 14.209 -17.376 1.00 96.31 139 SER A CA 1
ATOM 1102 C C . SER A 1 139 ? 7.716 13.974 -15.945 1.00 96.31 139 SER A C 1
ATOM 1104 O O . SER A 1 139 ? 6.916 13.799 -15.026 1.00 96.31 139 SER A O 1
ATOM 1106 N N . LEU A 1 140 ? 9.037 14.019 -15.746 1.00 96.56 140 LEU A N 1
ATOM 1107 C CA . LEU A 1 140 ? 9.682 13.831 -14.452 1.00 96.56 140 LEU A CA 1
ATOM 1108 C C . LEU A 1 140 ? 9.334 14.984 -13.506 1.00 96.56 140 LEU A C 1
ATOM 1110 O O . LEU A 1 140 ? 8.869 14.745 -12.398 1.00 96.56 140 LEU A O 1
ATOM 1114 N N . LEU A 1 141 ? 9.476 16.231 -13.969 1.00 96.69 141 LEU A N 1
ATOM 1115 C CA . LEU A 1 141 ? 9.123 17.419 -13.190 1.00 96.69 141 LEU A CA 1
ATOM 1116 C C . LEU A 1 141 ? 7.633 17.446 -12.848 1.00 96.69 141 LEU A C 1
ATOM 1118 O O . LEU A 1 141 ? 7.280 17.713 -11.701 1.00 96.69 141 LEU A O 1
ATOM 1122 N N . THR A 1 142 ? 6.756 17.125 -13.806 1.00 95.75 142 THR A N 1
ATOM 1123 C CA . THR A 1 142 ? 5.314 17.058 -13.531 1.00 95.75 142 THR A CA 1
ATOM 1124 C C . THR A 1 142 ? 4.989 16.000 -12.482 1.00 95.75 142 THR A C 1
ATOM 1126 O O . THR A 1 142 ? 4.207 16.268 -11.576 1.00 95.75 142 THR A O 1
ATOM 1129 N N . ALA A 1 143 ? 5.624 14.827 -12.547 1.00 98.06 143 ALA A N 1
ATOM 1130 C CA . ALA A 1 143 ? 5.414 13.767 -11.569 1.00 98.06 143 ALA A CA 1
ATOM 1131 C C . ALA A 1 143 ? 5.960 14.136 -10.186 1.00 98.06 143 ALA A C 1
ATOM 1133 O O . ALA A 1 143 ? 5.291 13.872 -9.190 1.00 98.06 143 ALA A O 1
ATOM 1134 N N . SER A 1 144 ? 7.120 14.795 -10.102 1.00 97.88 144 SER A N 1
ATOM 1135 C CA . SER A 1 144 ? 7.671 15.290 -8.835 1.00 97.88 144 SER A CA 1
ATOM 1136 C C . SER A 1 144 ? 6.753 16.322 -8.181 1.00 97.88 144 SER A C 1
ATOM 1138 O O . SER A 1 144 ? 6.487 16.218 -6.988 1.00 97.88 144 SER A O 1
ATOM 1140 N N . VAL A 1 145 ? 6.221 17.277 -8.954 1.00 97.94 145 VAL A N 1
ATOM 1141 C CA . VAL A 1 145 ? 5.275 18.283 -8.441 1.00 97.94 145 VAL A CA 1
ATOM 1142 C C . VAL A 1 145 ? 3.983 17.625 -7.962 1.00 97.94 145 VAL A C 1
ATOM 1144 O O . VAL A 1 145 ? 3.547 17.891 -6.846 1.00 97.94 145 VAL A O 1
ATOM 1147 N N . LEU A 1 146 ? 3.392 16.729 -8.758 1.00 97.56 146 LEU A N 1
ATOM 1148 C CA . LEU A 1 146 ? 2.177 16.013 -8.359 1.00 97.56 146 LEU A CA 1
ATOM 1149 C C . LEU A 1 146 ? 2.407 15.146 -7.119 1.00 97.56 146 LEU A C 1
ATOM 1151 O O . LEU A 1 146 ? 1.575 15.141 -6.220 1.00 97.56 146 LEU A O 1
ATOM 1155 N N . THR A 1 147 ? 3.551 14.467 -7.033 1.00 97.31 147 THR A N 1
ATOM 1156 C CA . THR A 1 147 ? 3.909 13.675 -5.849 1.00 97.31 147 THR A CA 1
ATOM 1157 C C . THR A 1 147 ? 4.068 14.568 -4.626 1.00 97.31 147 THR A C 1
ATOM 1159 O O . THR A 1 147 ? 3.577 14.206 -3.567 1.00 97.31 147 THR A O 1
ATOM 1162 N N . ALA A 1 148 ? 4.693 15.743 -4.749 1.00 96.31 148 ALA A N 1
ATOM 1163 C CA . ALA A 1 148 ? 4.807 16.687 -3.639 1.00 96.31 148 ALA A CA 1
ATOM 1164 C C . ALA A 1 148 ? 3.429 17.175 -3.161 1.00 96.31 148 ALA A C 1
ATOM 1166 O O . ALA A 1 148 ? 3.185 17.229 -1.959 1.00 96.31 148 ALA A O 1
ATOM 1167 N N . ILE A 1 149 ? 2.507 17.457 -4.091 1.00 96.81 149 ILE A N 1
ATOM 1168 C CA . ILE A 1 149 ? 1.121 17.825 -3.767 1.00 96.81 149 ILE A CA 1
ATOM 1169 C C . ILE A 1 149 ? 0.411 16.674 -3.045 1.00 96.81 149 ILE A C 1
ATOM 1171 O O . ILE A 1 149 ? -0.187 16.893 -1.995 1.00 96.81 149 ILE A O 1
ATOM 1175 N N . VAL A 1 150 ? 0.498 15.446 -3.562 1.00 94.50 150 VAL A N 1
ATOM 1176 C CA . VAL A 1 150 ? -0.088 14.256 -2.918 1.00 94.50 150 VAL A CA 1
ATOM 1177 C C . VAL A 1 150 ? 0.528 14.038 -1.534 1.00 94.50 150 VAL A C 1
ATOM 1179 O O . VAL A 1 150 ? -0.190 13.862 -0.560 1.00 94.50 150 VAL A O 1
ATOM 1182 N N . SER A 1 151 ? 1.851 14.124 -1.415 1.00 94.19 151 SER A N 1
ATOM 1183 C CA . SER A 1 151 ? 2.559 13.939 -0.148 1.00 94.19 151 SER A CA 1
ATOM 1184 C C . SER A 1 151 ? 2.120 14.951 0.910 1.00 94.19 151 SER A C 1
ATOM 1186 O O . SER A 1 151 ? 1.943 14.584 2.068 1.00 94.19 151 SER A O 1
ATOM 1188 N N . TRP A 1 152 ? 1.939 16.211 0.505 1.00 93.56 152 TRP A N 1
ATOM 1189 C CA . TRP A 1 152 ? 1.517 17.296 1.385 1.00 93.56 152 TRP A CA 1
ATOM 1190 C C . TRP A 1 152 ? 0.040 17.191 1.777 1.00 93.56 152 TRP A C 1
ATOM 1192 O O . TRP A 1 152 ? -0.283 17.269 2.955 1.00 93.56 152 TRP A O 1
ATOM 1202 N N . THR A 1 153 ? -0.851 16.965 0.807 1.00 93.69 153 THR A N 1
ATOM 1203 C CA . THR A 1 153 ? -2.306 16.867 1.046 1.00 93.69 153 THR A CA 1
ATOM 1204 C C . THR A 1 153 ? -2.683 15.722 1.977 1.00 93.69 153 THR A C 1
ATOM 1206 O O . THR A 1 153 ? -3.624 15.850 2.751 1.00 93.69 153 THR A O 1
ATOM 1209 N N . TYR A 1 154 ? -1.946 14.616 1.912 1.00 89.81 154 TYR A N 1
ATOM 1210 C CA . TYR A 1 154 ? -2.231 13.416 2.688 1.00 89.81 154 TYR A CA 1
ATOM 1211 C C . TYR A 1 154 ? -1.368 13.259 3.946 1.00 89.81 154 TYR A C 1
ATOM 1213 O O . TYR A 1 154 ? -1.558 12.275 4.660 1.00 89.81 154 TYR A O 1
ATOM 1221 N N . GLY A 1 155 ? -0.430 14.173 4.215 1.00 90.38 155 GLY A N 1
ATOM 1222 C CA . GLY A 1 155 ? 0.413 14.135 5.416 1.00 90.38 155 GLY A CA 1
ATOM 1223 C C . GLY A 1 155 ? 1.211 12.837 5.555 1.00 90.38 155 GLY A C 1
ATOM 1224 O O . GLY A 1 155 ? 1.117 12.169 6.576 1.00 90.38 155 GLY A O 1
ATOM 1225 N N . PHE A 1 156 ? 1.923 12.420 4.504 1.00 89.81 156 PHE A N 1
ATOM 1226 C CA . PHE A 1 156 ? 2.755 11.212 4.572 1.00 89.81 156 PHE A CA 1
ATOM 1227 C C . PHE A 1 156 ? 3.959 11.404 5.499 1.00 89.81 156 PHE A C 1
ATOM 1229 O O . PHE A 1 156 ? 4.674 12.404 5.399 1.00 89.81 156 PHE A O 1
ATOM 1236 N N . GLU A 1 157 ? 4.214 10.403 6.337 1.00 88.69 157 GLU A N 1
ATOM 1237 C CA . GLU A 1 157 ? 5.332 10.393 7.281 1.00 88.69 157 GLU A CA 1
ATOM 1238 C C . GLU A 1 157 ? 6.635 9.881 6.647 1.00 88.69 157 GLU A C 1
ATOM 1240 O O . GLU A 1 157 ? 6.643 9.191 5.624 1.00 88.69 157 GLU A O 1
ATOM 1245 N N . ALA A 1 158 ? 7.777 10.166 7.282 1.00 87.00 158 ALA A N 1
ATOM 1246 C CA . ALA A 1 158 ? 9.092 9.796 6.743 1.00 87.00 158 ALA A CA 1
ATOM 1247 C C . ALA A 1 158 ? 9.287 8.275 6.569 1.00 87.00 158 ALA A C 1
ATOM 1249 O O . ALA A 1 158 ? 9.968 7.836 5.639 1.00 87.00 158 ALA A O 1
ATOM 1250 N N . TRP A 1 159 ? 8.681 7.458 7.435 1.00 85.19 159 TRP A N 1
ATOM 1251 C CA . TRP A 1 159 ? 8.748 5.994 7.352 1.00 85.19 159 TRP A CA 1
ATOM 1252 C C . TRP A 1 159 ? 7.930 5.425 6.179 1.00 85.19 159 TRP A C 1
ATOM 1254 O O . TRP A 1 159 ? 8.183 4.307 5.732 1.00 85.19 159 TRP A O 1
ATOM 1264 N N . GLU A 1 160 ? 7.015 6.213 5.607 1.00 88.81 160 GLU A N 1
ATOM 1265 C CA . GLU A 1 160 ? 6.223 5.850 4.427 1.00 88.81 160 GLU A CA 1
ATOM 1266 C C . GLU A 1 160 ? 6.936 6.165 3.101 1.00 88.81 160 GLU A C 1
ATOM 1268 O O . GLU A 1 160 ? 6.356 6.006 2.022 1.00 88.81 160 GLU A O 1
ATOM 1273 N N . ALA A 1 161 ? 8.211 6.568 3.146 1.00 91.25 161 ALA A N 1
ATOM 1274 C CA . ALA A 1 161 ? 9.002 6.915 1.966 1.00 91.25 161 ALA A CA 1
ATOM 1275 C C . ALA A 1 161 ? 8.942 5.877 0.820 1.00 91.25 161 ALA A C 1
ATOM 1277 O O . ALA A 1 161 ? 8.815 6.299 -0.333 1.00 91.25 161 ALA A O 1
ATOM 1278 N N . PRO A 1 162 ? 8.960 4.545 1.059 1.00 92.06 162 PRO A N 1
ATOM 1279 C CA . PRO A 1 162 ? 8.807 3.563 -0.019 1.00 92.06 162 PRO A CA 1
ATOM 1280 C C . PRO A 1 162 ? 7.463 3.664 -0.757 1.00 92.06 162 PRO A C 1
ATOM 1282 O O . PRO A 1 162 ? 7.418 3.503 -1.978 1.00 92.06 162 PRO A O 1
ATOM 1285 N N . ARG A 1 163 ? 6.371 3.980 -0.044 1.00 91.56 163 ARG A N 1
ATOM 1286 C CA . ARG A 1 163 ? 5.035 4.168 -0.636 1.00 91.56 163 ARG A CA 1
ATOM 1287 C C . ARG A 1 163 ? 5.006 5.427 -1.495 1.00 91.56 163 ARG A C 1
ATOM 1289 O O . ARG A 1 163 ? 4.550 5.379 -2.634 1.00 91.56 163 ARG A O 1
ATOM 1296 N N . VAL A 1 164 ? 5.566 6.529 -0.993 1.00 95.00 164 VAL A N 1
ATOM 1297 C CA . VAL A 1 164 ? 5.673 7.793 -1.743 1.00 95.00 164 VAL A CA 1
ATOM 1298 C C . VAL A 1 164 ? 6.532 7.620 -3.000 1.00 95.00 164 VAL A C 1
ATOM 1300 O O . VAL A 1 164 ? 6.162 8.103 -4.070 1.00 95.00 164 VAL A O 1
ATOM 1303 N N . ALA A 1 165 ? 7.638 6.873 -2.915 1.00 95.81 165 ALA A N 1
ATOM 1304 C CA . ALA A 1 165 ? 8.475 6.557 -4.072 1.00 95.81 165 ALA A CA 1
ATOM 1305 C C . ALA A 1 165 ? 7.704 5.758 -5.136 1.00 95.81 165 ALA A C 1
ATOM 1307 O O . ALA A 1 165 ? 7.819 6.033 -6.332 1.00 95.81 165 ALA A O 1
ATOM 1308 N N . LEU A 1 166 ? 6.878 4.798 -4.711 1.00 96.12 166 LEU A N 1
ATOM 1309 C CA . LEU A 1 166 ? 6.027 4.022 -5.610 1.00 96.12 166 LEU A CA 1
ATOM 1310 C C . LEU A 1 166 ? 4.932 4.885 -6.262 1.00 96.12 166 LEU A C 1
ATOM 1312 O O . LEU A 1 166 ? 4.723 4.780 -7.473 1.00 96.12 166 LEU A O 1
ATOM 1316 N N . LEU A 1 167 ? 4.286 5.782 -5.506 1.00 96.88 167 LEU A N 1
ATOM 1317 C CA . LEU A 1 167 ? 3.327 6.759 -6.045 1.00 96.88 167 LEU A CA 1
ATOM 1318 C C . LEU A 1 167 ? 3.989 7.671 -7.085 1.00 96.88 167 LEU A C 1
ATOM 1320 O O . LEU A 1 167 ? 3.427 7.885 -8.162 1.00 96.88 167 LEU A O 1
ATOM 1324 N N . PHE A 1 168 ? 5.210 8.139 -6.810 1.00 98.06 168 PHE A N 1
ATOM 1325 C CA . PHE A 1 168 ? 6.010 8.900 -7.766 1.00 98.06 168 PHE A CA 1
ATOM 1326 C C . PHE A 1 168 ? 6.277 8.114 -9.050 1.00 98.06 168 PHE A C 1
ATOM 1328 O O . PHE A 1 168 ? 6.049 8.641 -10.138 1.00 98.06 168 PHE A O 1
ATOM 1335 N N . ALA A 1 169 ? 6.717 6.855 -8.951 1.00 98.19 169 ALA A N 1
ATOM 1336 C CA . ALA A 1 169 ? 6.962 6.020 -10.124 1.00 98.19 169 ALA A CA 1
ATOM 1337 C C . ALA A 1 169 ? 5.691 5.838 -10.967 1.00 98.19 169 ALA A C 1
ATOM 1339 O O . ALA A 1 169 ? 5.757 5.920 -12.194 1.00 98.19 169 ALA A O 1
ATOM 1340 N N . CYS A 1 170 ? 4.529 5.660 -10.330 1.00 98.25 170 CYS A N 1
ATOM 1341 C CA . CYS A 1 170 ? 3.244 5.563 -11.024 1.00 98.25 170 CYS A CA 1
ATOM 1342 C C . CYS A 1 170 ? 2.894 6.862 -11.763 1.00 98.25 170 CYS A C 1
ATOM 1344 O O . CYS A 1 170 ? 2.592 6.831 -12.957 1.00 98.25 170 CYS A O 1
ATOM 1346 N N . LEU A 1 171 ? 2.988 8.011 -11.086 1.00 98.25 171 LEU A N 1
ATOM 1347 C CA . LEU A 1 171 ? 2.723 9.318 -11.694 1.00 98.25 171 LEU A CA 1
ATOM 1348 C C . LEU A 1 171 ? 3.712 9.630 -12.821 1.00 98.25 171 LEU A C 1
ATOM 1350 O O . LEU A 1 171 ? 3.320 10.167 -13.858 1.00 98.25 171 LEU A O 1
ATOM 1354 N N . TRP A 1 172 ? 4.981 9.255 -12.655 1.00 98.38 172 TRP A N 1
ATOM 1355 C CA . TRP A 1 172 ? 5.998 9.428 -13.684 1.00 98.38 172 TRP A CA 1
ATOM 1356 C C . TRP A 1 172 ? 5.750 8.523 -14.885 1.00 98.38 172 TRP A C 1
ATOM 1358 O O . TRP A 1 172 ? 5.793 9.009 -16.012 1.00 98.38 172 TRP A O 1
ATOM 1368 N N . SER A 1 173 ? 5.414 7.249 -14.676 1.00 98.19 173 SER A N 1
ATOM 1369 C CA . SER A 1 173 ? 5.078 6.337 -15.770 1.00 98.19 173 SER A CA 1
ATOM 1370 C C . SER A 1 173 ? 3.844 6.793 -16.545 1.00 98.19 173 SER A C 1
ATOM 1372 O O . SER A 1 173 ? 3.893 6.873 -17.776 1.00 98.19 173 SER A O 1
ATOM 1374 N N . ALA A 1 174 ? 2.771 7.173 -15.848 1.00 97.94 174 ALA A N 1
ATOM 1375 C CA . ALA A 1 174 ? 1.568 7.702 -16.481 1.00 97.94 174 ALA A CA 1
ATOM 1376 C C . ALA A 1 174 ? 1.866 8.997 -17.256 1.00 97.94 174 ALA A C 1
ATOM 1378 O O . ALA A 1 174 ? 1.510 9.118 -18.429 1.00 97.94 174 ALA A O 1
ATOM 1379 N N . GLY A 1 175 ? 2.582 9.939 -16.634 1.00 97.19 175 GLY A N 1
ATOM 1380 C CA . GLY A 1 175 ? 2.960 11.208 -17.250 1.00 97.19 175 GLY A CA 1
ATOM 1381 C C . GLY A 1 175 ? 3.864 11.036 -18.471 1.00 97.19 175 GLY A C 1
ATOM 1382 O O . GLY A 1 175 ? 3.613 11.649 -19.504 1.00 97.19 175 GLY A O 1
ATOM 1383 N N . ALA A 1 176 ? 4.882 10.180 -18.388 1.00 97.19 176 ALA A N 1
ATOM 1384 C CA . ALA A 1 176 ? 5.817 9.931 -19.481 1.00 97.19 176 ALA A CA 1
ATOM 1385 C C . ALA A 1 176 ? 5.147 9.210 -20.656 1.00 97.19 176 ALA A C 1
ATOM 1387 O O . ALA A 1 176 ? 5.374 9.570 -21.807 1.00 97.19 176 ALA A O 1
ATOM 1388 N N . ASN A 1 177 ? 4.268 8.239 -20.395 1.00 96.44 177 ASN A N 1
ATOM 1389 C CA . ASN A 1 177 ? 3.529 7.567 -21.462 1.00 96.44 177 ASN A CA 1
ATOM 1390 C C . ASN A 1 177 ? 2.488 8.489 -22.114 1.00 96.44 177 ASN A C 1
ATOM 1392 O O . ASN A 1 177 ? 2.325 8.434 -23.331 1.00 96.44 177 ASN A O 1
ATOM 1396 N N . ALA A 1 178 ? 1.835 9.370 -21.350 1.00 95.25 178 ALA A N 1
ATOM 1397 C CA . ALA A 1 178 ? 0.951 10.391 -21.913 1.00 95.25 178 ALA A CA 1
ATOM 1398 C C . ALA A 1 178 ? 1.737 11.384 -22.782 1.00 95.25 178 ALA A C 1
ATOM 1400 O O . ALA A 1 178 ? 1.358 11.674 -23.915 1.00 95.25 178 ALA A O 1
ATOM 1401 N N . ASP A 1 179 ? 2.875 11.858 -22.283 1.00 94.81 179 ASP A N 1
ATOM 1402 C CA . ASP A 1 179 ? 3.762 12.775 -22.993 1.00 94.81 179 ASP A CA 1
ATOM 1403 C C . ASP A 1 179 ? 4.355 12.142 -24.266 1.00 94.81 179 ASP A C 1
ATOM 1405 O O . ASP A 1 179 ? 4.463 12.805 -25.300 1.00 94.81 179 ASP A O 1
ATOM 1409 N N . TYR A 1 180 ? 4.637 10.837 -24.247 1.00 94.44 180 TYR A N 1
ATOM 1410 C CA . TYR A 1 180 ? 5.084 10.080 -25.416 1.00 94.44 180 TYR A CA 1
ATOM 1411 C C . TYR A 1 180 ? 4.040 10.035 -26.538 1.00 94.44 180 TYR A C 1
ATOM 1413 O O . TYR A 1 180 ? 4.407 10.118 -27.712 1.00 94.44 180 TYR A O 1
ATOM 1421 N N . ILE A 1 181 ? 2.746 9.957 -26.214 1.00 93.69 181 ILE A N 1
ATOM 1422 C CA . ILE A 1 181 ? 1.678 9.998 -27.228 1.00 93.69 181 ILE A CA 1
ATOM 1423 C C . ILE A 1 181 ? 1.742 11.319 -28.009 1.00 93.69 181 ILE A C 1
ATOM 1425 O O . ILE A 1 181 ? 1.632 11.330 -29.236 1.00 93.69 181 ILE A O 1
ATOM 1429 N N . PHE A 1 182 ? 2.003 12.435 -27.326 1.00 90.00 182 PHE A N 1
ATOM 1430 C CA . PHE A 1 182 ? 2.095 13.745 -27.969 1.00 90.00 182 PHE A CA 1
ATOM 1431 C C . PHE A 1 182 ? 3.446 13.982 -28.656 1.00 90.00 182 PHE A C 1
ATOM 1433 O O . PHE A 1 182 ? 3.475 14.406 -29.809 1.00 90.00 182 PHE A O 1
ATOM 1440 N N . GLN A 1 183 ? 4.567 13.704 -27.987 1.00 89.19 183 GLN A N 1
ATOM 1441 C CA . GLN A 1 183 ? 5.904 13.995 -28.518 1.00 89.19 183 GLN A CA 1
ATOM 1442 C C . GLN A 1 183 ? 6.421 12.920 -29.481 1.00 89.19 183 GLN A C 1
ATOM 1444 O O . GLN A 1 183 ? 7.016 13.237 -30.511 1.00 89.19 183 GLN A O 1
ATOM 1449 N N . GLY A 1 184 ? 6.234 11.646 -29.134 1.00 85.50 184 GLY A N 1
ATOM 1450 C CA . GLY A 1 184 ? 6.737 10.495 -29.882 1.00 85.50 184 GLY A CA 1
ATOM 1451 C C . GLY A 1 184 ? 5.819 10.099 -31.033 1.00 85.50 184 GLY A C 1
ATOM 1452 O O . GLY A 1 184 ? 6.272 10.002 -32.172 1.00 85.50 184 GLY A O 1
ATOM 1453 N N . LEU A 1 185 ? 4.526 9.922 -30.744 1.00 89.00 185 LEU A N 1
ATOM 1454 C CA . LEU A 1 185 ? 3.521 9.497 -31.729 1.00 89.00 185 LEU A CA 1
ATOM 1455 C C . LEU A 1 185 ? 2.841 10.666 -32.454 1.00 89.00 185 LEU A C 1
ATOM 1457 O O . LEU A 1 185 ? 1.999 10.439 -33.318 1.00 89.00 185 LEU A O 1
ATOM 1461 N N . LYS A 1 186 ? 3.186 11.920 -32.122 1.00 87.88 186 LYS A N 1
ATOM 1462 C CA . LYS A 1 186 ? 2.592 13.134 -32.715 1.00 87.88 186 LYS A CA 1
ATOM 1463 C C . LYS A 1 186 ? 1.055 13.151 -32.651 1.00 87.88 186 LYS A C 1
ATOM 1465 O O . LYS A 1 186 ? 0.404 13.663 -33.557 1.00 87.88 186 LYS A O 1
ATOM 1470 N N . GLY A 1 187 ? 0.476 12.568 -31.599 1.00 81.50 187 GLY A N 1
ATOM 1471 C CA . GLY A 1 187 ? -0.974 12.484 -31.405 1.00 81.50 187 GLY A CA 1
ATOM 1472 C C . GLY A 1 187 ? -1.679 11.388 -32.212 1.00 81.50 187 GLY A C 1
ATOM 1473 O O . GLY A 1 187 ? -2.903 11.407 -32.303 1.00 81.50 187 GLY A O 1
ATOM 1474 N N . GLN A 1 188 ? -0.952 10.434 -32.801 1.00 89.12 188 GLN A N 1
ATOM 1475 C CA . GLN A 1 188 ? -1.547 9.289 -33.498 1.00 89.12 188 GLN A CA 1
ATOM 1476 C C . GLN A 1 188 ? -2.065 8.241 -32.502 1.00 89.12 188 GLN A C 1
ATOM 1478 O O . GLN A 1 188 ? -1.360 7.296 -32.140 1.00 89.12 188 GLN A O 1
ATOM 1483 N N . TRP A 1 189 ? -3.315 8.411 -32.071 1.00 86.69 189 TRP A N 1
ATOM 1484 C CA . TRP A 1 189 ? -3.979 7.547 -31.088 1.00 86.69 189 TRP A CA 1
ATOM 1485 C C . TRP A 1 189 ? -4.076 6.080 -31.516 1.00 86.69 189 TRP A C 1
ATOM 1487 O O . TRP A 1 189 ? -3.943 5.198 -30.672 1.00 86.69 189 TRP A O 1
ATOM 1497 N N . ASP A 1 190 ? -4.197 5.811 -32.817 1.00 88.56 190 ASP A N 1
ATOM 1498 C CA . ASP A 1 190 ? -4.302 4.447 -33.357 1.00 88.56 190 ASP A CA 1
ATOM 1499 C C . ASP A 1 190 ? -3.076 3.574 -33.028 1.00 88.56 190 ASP A C 1
ATOM 1501 O O . ASP A 1 190 ? -3.175 2.353 -32.941 1.00 88.56 190 ASP A O 1
ATOM 1505 N N . HIS A 1 191 ? -1.918 4.198 -32.786 1.00 87.25 191 HIS A N 1
ATOM 1506 C CA . HIS A 1 191 ? -0.665 3.517 -32.441 1.00 87.25 191 HIS A CA 1
ATOM 1507 C C . HIS A 1 191 ? -0.309 3.648 -30.949 1.00 87.25 191 HIS A C 1
ATOM 1509 O O . HIS A 1 191 ? 0.741 3.175 -30.512 1.00 87.25 191 HIS A O 1
ATOM 1515 N N . ALA A 1 192 ? -1.175 4.274 -30.146 1.00 92.50 192 ALA A N 1
ATOM 1516 C CA . ALA A 1 192 ? -0.925 4.571 -28.738 1.00 92.50 192 ALA A CA 1
ATOM 1517 C C . ALA A 1 192 ? -1.279 3.421 -27.780 1.00 92.50 192 ALA A C 1
ATOM 1519 O O . ALA A 1 192 ? -1.117 3.580 -26.571 1.00 92.50 192 ALA A O 1
ATOM 1520 N N . GLY A 1 193 ? -1.726 2.262 -28.281 1.00 92.81 193 GLY A N 1
ATOM 1521 C CA . GLY A 1 193 ? -2.232 1.159 -27.452 1.00 92.81 193 GLY A CA 1
ATOM 1522 C C . GLY A 1 193 ? -1.289 0.741 -26.316 1.00 92.81 193 GLY A C 1
ATOM 1523 O O . GLY A 1 193 ? -1.716 0.617 -25.171 1.00 92.81 193 GLY A O 1
ATOM 1524 N N . ALA A 1 194 ? 0.012 0.614 -26.596 1.00 91.94 194 ALA A N 1
ATOM 1525 C CA . ALA A 1 194 ? 0.998 0.259 -25.574 1.00 91.94 194 ALA A CA 1
ATOM 1526 C C . ALA A 1 194 ? 1.195 1.368 -24.517 1.00 91.94 194 ALA A C 1
ATOM 1528 O O . ALA A 1 194 ? 1.313 1.072 -23.331 1.00 91.94 194 ALA A O 1
ATOM 1529 N N . SER A 1 195 ? 1.196 2.645 -24.915 1.00 94.75 195 SER A N 1
ATOM 1530 C CA . SER A 1 195 ? 1.269 3.770 -23.970 1.00 94.75 195 SER A CA 1
ATOM 1531 C C . SER A 1 195 ? 0.011 3.867 -23.107 1.00 94.75 195 SER A C 1
ATOM 1533 O O . SER A 1 195 ? 0.122 4.054 -21.900 1.00 94.75 195 SER A O 1
ATOM 1535 N N . ILE A 1 196 ? -1.174 3.666 -23.692 1.00 95.25 196 ILE A N 1
ATOM 1536 C CA . ILE A 1 196 ? -2.451 3.652 -22.964 1.00 95.25 196 ILE A CA 1
ATOM 1537 C C . ILE A 1 196 ? -2.472 2.522 -21.926 1.00 95.25 196 ILE A C 1
ATOM 1539 O O . ILE A 1 196 ? -2.870 2.754 -20.786 1.00 95.25 196 ILE A O 1
ATOM 1543 N N . ALA A 1 197 ? -1.987 1.327 -22.278 1.00 95.81 1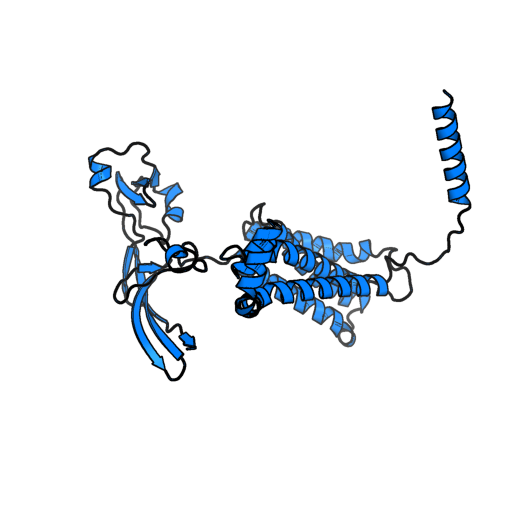97 ALA A N 1
ATOM 1544 C CA . ALA A 1 197 ? -1.896 0.205 -21.344 1.00 95.81 197 ALA A CA 1
ATOM 1545 C C . ALA A 1 197 ? -0.981 0.512 -20.145 1.00 95.81 197 ALA A C 1
ATOM 1547 O O . ALA A 1 197 ? -1.351 0.235 -19.005 1.00 95.81 197 ALA A O 1
ATOM 1548 N N . HIS A 1 198 ? 0.184 1.130 -20.375 1.00 95.00 198 HIS A N 1
ATOM 1549 C CA . HIS A 1 198 ? 1.082 1.529 -19.288 1.00 95.00 198 HIS A CA 1
ATOM 1550 C C . HIS A 1 198 ? 0.493 2.636 -18.404 1.00 95.00 198 HIS A C 1
ATOM 1552 O O . HIS A 1 198 ? 0.637 2.558 -17.186 1.00 95.00 198 HIS A O 1
ATOM 1558 N N . ILE A 1 199 ? -0.221 3.612 -18.981 1.00 97.19 199 ILE A N 1
ATOM 1559 C CA . ILE A 1 199 ? -0.960 4.627 -18.209 1.00 97.19 199 ILE A CA 1
ATOM 1560 C C . ILE A 1 199 ? -2.001 3.947 -17.314 1.00 97.19 199 ILE A C 1
ATOM 1562 O O . ILE A 1 199 ? -2.036 4.204 -16.114 1.00 97.19 199 ILE A O 1
ATOM 1566 N N . GLY A 1 200 ? -2.822 3.059 -17.883 1.00 96.94 200 GLY A N 1
ATOM 1567 C CA . GLY A 1 200 ? -3.853 2.338 -17.138 1.00 96.94 200 GLY A CA 1
ATOM 1568 C C . GLY A 1 200 ? -3.270 1.515 -15.991 1.00 96.94 200 GLY A C 1
ATOM 1569 O O . GLY A 1 200 ? -3.723 1.639 -14.857 1.00 96.94 200 GLY A O 1
ATOM 1570 N N . PHE A 1 201 ? -2.218 0.737 -16.259 1.00 96.06 201 PHE A N 1
ATOM 1571 C CA . PHE A 1 201 ? -1.532 -0.049 -15.234 1.00 96.06 201 PHE A CA 1
ATOM 1572 C C . PHE A 1 201 ? -0.972 0.831 -14.107 1.00 96.06 201 PHE A C 1
ATOM 1574 O O . PHE A 1 201 ? -1.209 0.549 -12.934 1.00 96.06 201 PHE A O 1
ATOM 1581 N N . ALA A 1 202 ? -0.289 1.929 -14.444 1.00 97.56 202 ALA A N 1
ATOM 1582 C CA . ALA A 1 202 ? 0.255 2.852 -13.452 1.00 97.56 202 ALA A CA 1
ATOM 1583 C C . ALA A 1 202 ? -0.842 3.493 -12.581 1.00 97.56 202 ALA A C 1
ATOM 1585 O O . ALA A 1 202 ? -0.661 3.618 -11.373 1.00 97.56 202 ALA A O 1
ATOM 1586 N N . LEU A 1 203 ? -1.989 3.860 -13.163 1.00 97.62 203 LEU A N 1
ATOM 1587 C CA . LEU A 1 203 ? -3.110 4.448 -12.421 1.00 97.62 203 LEU A CA 1
ATOM 1588 C C . LEU A 1 203 ? -3.822 3.440 -11.511 1.00 97.62 203 LEU A C 1
ATOM 1590 O O . LEU A 1 203 ? -4.232 3.811 -10.413 1.00 97.62 203 LEU A O 1
ATOM 1594 N N . VAL A 1 204 ? -3.934 2.173 -11.924 1.00 97.31 204 VAL A N 1
ATOM 1595 C CA . VAL A 1 204 ? -4.471 1.104 -11.065 1.00 97.31 204 VAL A CA 1
ATOM 1596 C C . VAL A 1 204 ? -3.590 0.924 -9.831 1.00 97.31 204 VAL A C 1
ATOM 1598 O O . VAL A 1 204 ? -4.103 0.941 -8.713 1.00 97.31 204 VAL A O 1
ATOM 1601 N N . ILE A 1 205 ? -2.269 0.824 -10.019 1.00 95.81 205 ILE A N 1
ATOM 1602 C CA . ILE A 1 205 ? -1.326 0.681 -8.902 1.00 95.81 205 ILE A CA 1
ATOM 1603 C C . ILE A 1 205 ? -1.305 1.945 -8.030 1.00 95.81 205 ILE A C 1
ATOM 1605 O O . ILE A 1 205 ? -1.292 1.849 -6.805 1.00 95.81 205 ILE A O 1
ATOM 1609 N N . PHE A 1 206 ? -1.366 3.137 -8.629 1.00 96.94 206 PHE A N 1
ATOM 1610 C CA . PHE A 1 206 ? -1.478 4.393 -7.883 1.00 96.94 206 PHE A CA 1
ATOM 1611 C C . PHE A 1 206 ? -2.706 4.395 -6.963 1.00 96.94 206 PHE A C 1
ATOM 1613 O O . PHE A 1 206 ? -2.581 4.668 -5.769 1.00 96.94 206 PHE A O 1
ATOM 1620 N N . GLY A 1 207 ? -3.879 4.047 -7.503 1.00 95.06 207 GLY A N 1
ATOM 1621 C CA . GLY A 1 207 ? -5.125 3.981 -6.742 1.00 95.06 207 GLY A CA 1
ATOM 1622 C C . GLY A 1 207 ? -5.068 2.953 -5.613 1.00 95.06 207 GLY A C 1
ATOM 1623 O O . GLY A 1 207 ? -5.478 3.258 -4.494 1.00 95.06 207 GLY A O 1
ATOM 1624 N N . SER A 1 208 ? -4.501 1.768 -5.867 1.00 93.12 208 SER A N 1
ATOM 1625 C CA . SER A 1 208 ? -4.371 0.732 -4.836 1.00 93.12 208 SER A CA 1
ATOM 1626 C C . SER A 1 208 ? -3.423 1.144 -3.710 1.00 93.12 208 SER A C 1
ATOM 1628 O O . SER A 1 208 ? -3.745 0.944 -2.543 1.00 93.12 208 SER A O 1
ATOM 1630 N N . VAL A 1 209 ? -2.275 1.751 -4.038 1.00 92.62 209 VAL A N 1
ATOM 1631 C CA . VAL A 1 209 ? -1.298 2.209 -3.035 1.00 92.62 209 VAL A CA 1
ATOM 1632 C C . VAL A 1 209 ? -1.885 3.334 -2.191 1.00 92.62 209 VAL A C 1
ATOM 1634 O O . VAL A 1 209 ? -1.776 3.293 -0.969 1.00 92.62 209 VAL A O 1
ATOM 1637 N N . LEU A 1 210 ? -2.542 4.313 -2.820 1.00 92.12 210 LEU A N 1
ATOM 1638 C CA . LEU A 1 210 ? -3.150 5.429 -2.098 1.00 92.12 210 LEU A CA 1
ATOM 1639 C C . LEU A 1 210 ? -4.294 4.960 -1.188 1.00 92.12 210 LEU A C 1
ATOM 1641 O O . LEU A 1 210 ? -4.374 5.389 -0.040 1.00 92.12 210 LEU A O 1
ATOM 1645 N N . SER A 1 211 ? -5.138 4.043 -1.672 1.00 90.75 211 SER A N 1
ATOM 1646 C CA . SER A 1 211 ? -6.225 3.461 -0.880 1.00 90.75 211 SER A CA 1
ATOM 1647 C C . SER A 1 211 ? -5.710 2.649 0.306 1.00 90.75 211 SER A C 1
ATOM 1649 O O . SER A 1 211 ? -6.299 2.715 1.380 1.00 90.75 211 SER A O 1
ATOM 1651 N N . ASN A 1 212 ? -4.632 1.881 0.128 1.00 87.62 212 ASN A N 1
ATOM 1652 C CA . ASN A 1 212 ? -4.039 1.103 1.213 1.00 87.62 212 ASN A CA 1
ATOM 1653 C C . ASN A 1 212 ? -3.352 2.007 2.247 1.00 87.62 212 ASN A C 1
ATOM 1655 O O . ASN A 1 212 ? -3.526 1.804 3.443 1.00 87.62 212 ASN A O 1
ATOM 1659 N N . ALA A 1 213 ? -2.639 3.044 1.800 1.00 84.56 213 ALA A N 1
ATOM 1660 C CA . ALA A 1 213 ? -1.927 3.964 2.684 1.00 84.56 213 ALA A CA 1
ATOM 1661 C C . ALA A 1 213 ? -2.847 4.802 3.586 1.00 84.56 213 ALA A C 1
ATOM 1663 O O . ALA A 1 213 ? -2.400 5.314 4.607 1.00 84.56 213 ALA A O 1
ATOM 1664 N N . LYS A 1 214 ? -4.118 4.975 3.206 1.00 83.06 214 LYS A N 1
ATOM 1665 C CA . LYS A 1 214 ? -5.124 5.710 3.990 1.00 83.06 214 LYS A CA 1
ATOM 1666 C C . LYS A 1 214 ? -6.254 4.814 4.488 1.00 83.06 214 LYS A C 1
ATOM 1668 O O . LYS A 1 214 ? -7.349 5.302 4.753 1.00 83.06 214 LYS A O 1
ATOM 1673 N N . LYS A 1 215 ? -5.990 3.508 4.617 1.00 84.50 215 LYS A N 1
ATOM 1674 C CA . LYS A 1 215 ? -6.867 2.588 5.347 1.00 84.50 215 LYS A CA 1
ATOM 1675 C C . LYS A 1 215 ? -6.950 3.074 6.794 1.00 84.50 215 LYS A C 1
ATOM 1677 O O . LYS A 1 215 ? -5.928 3.190 7.461 1.00 84.50 215 LYS A O 1
ATOM 1682 N N . ASP A 1 216 ? -8.164 3.342 7.255 1.00 81.62 216 ASP A N 1
ATOM 1683 C CA . ASP A 1 216 ? -8.438 3.633 8.656 1.00 81.62 216 ASP A CA 1
ATOM 1684 C C . ASP A 1 216 ? -9.061 2.400 9.312 1.00 81.62 216 ASP A C 1
ATOM 1686 O O . ASP A 1 216 ? -10.046 1.846 8.816 1.00 81.62 216 ASP A O 1
ATOM 1690 N N . ILE A 1 217 ? -8.453 1.937 10.400 1.00 84.25 217 ILE A N 1
ATOM 1691 C CA . ILE A 1 217 ? -8.846 0.704 11.078 1.00 84.25 217 ILE A CA 1
ATOM 1692 C C . ILE A 1 217 ? -9.743 1.064 12.260 1.00 84.25 217 ILE A C 1
ATOM 1694 O O . ILE A 1 217 ? -9.304 1.635 13.258 1.00 84.25 217 ILE A O 1
ATOM 1698 N N . ILE A 1 218 ? -11.030 0.749 12.134 1.00 84.56 218 ILE A N 1
ATOM 1699 C CA . ILE A 1 218 ? -12.044 1.045 13.159 1.00 84.56 218 ILE A CA 1
ATOM 1700 C C . ILE A 1 218 ? -12.314 -0.133 14.107 1.00 84.56 218 ILE A C 1
ATOM 1702 O O . ILE A 1 218 ? -12.989 0.042 15.120 1.00 84.56 218 ILE A O 1
ATOM 1706 N N . SER A 1 219 ? -11.798 -1.317 13.779 1.00 85.94 219 SER A N 1
ATOM 1707 C CA . SER A 1 219 ? -11.922 -2.569 14.527 1.00 85.94 219 SER A CA 1
ATOM 1708 C C . SER A 1 219 ? -10.719 -2.769 15.437 1.00 85.94 219 SER A C 1
ATOM 1710 O O . SER A 1 219 ? -9.715 -3.328 15.027 1.00 85.94 219 SER A O 1
ATOM 1712 N N . GLN A 1 220 ? -10.832 -2.293 16.675 1.00 84.12 220 GLN A N 1
ATOM 1713 C CA . GLN A 1 220 ? -9.798 -2.455 17.695 1.00 84.12 220 GLN A CA 1
ATOM 1714 C C . GLN A 1 220 ? -10.359 -3.238 18.876 1.00 84.12 220 GLN A C 1
ATOM 1716 O O . GLN A 1 220 ? -11.303 -2.789 19.537 1.00 84.12 220 GLN A O 1
ATOM 1721 N N . ASN A 1 221 ? -9.774 -4.397 19.165 1.00 85.81 221 ASN A N 1
ATOM 1722 C CA . ASN A 1 221 ? -10.164 -5.207 20.303 1.00 85.81 221 ASN A CA 1
ATOM 1723 C C . ASN A 1 221 ? -9.546 -4.679 21.599 1.00 85.81 221 ASN A C 1
ATOM 1725 O O . ASN A 1 221 ? -8.332 -4.566 21.742 1.00 85.81 221 ASN A O 1
ATOM 1729 N N . ARG A 1 222 ? -10.406 -4.426 22.587 1.00 77.50 222 ARG A N 1
ATOM 1730 C CA . ARG A 1 222 ? -10.003 -4.019 23.944 1.00 77.50 222 ARG A CA 1
ATOM 1731 C C . ARG A 1 222 ? -10.241 -5.114 24.987 1.00 77.50 222 ARG A C 1
ATOM 1733 O O . ARG A 1 222 ? -9.953 -4.911 26.165 1.00 77.50 222 ARG A O 1
ATOM 1740 N N . PHE A 1 223 ? -10.796 -6.255 24.575 1.00 76.56 223 PHE A N 1
ATOM 1741 C CA . PHE A 1 223 ? -11.216 -7.334 25.466 1.00 76.56 223 PHE A CA 1
ATOM 1742 C C . PHE A 1 223 ? -10.363 -8.583 25.265 1.00 76.56 223 PHE A C 1
ATOM 1744 O O . PHE A 1 223 ? -10.579 -9.357 24.333 1.00 76.56 223 PHE A O 1
ATOM 1751 N N . GLY A 1 224 ? -9.419 -8.800 26.182 1.00 82.56 224 GLY A N 1
ATOM 1752 C CA . GLY A 1 224 ? -8.483 -9.920 26.096 1.00 82.56 224 GLY A CA 1
ATOM 1753 C C . GLY A 1 224 ? -7.523 -9.798 24.911 1.00 82.56 224 GLY A C 1
ATOM 1754 O O . GLY A 1 224 ? -7.564 -8.830 24.158 1.00 82.56 224 GLY A O 1
ATOM 1755 N N . ASP A 1 225 ? -6.644 -10.783 24.774 1.00 85.38 225 ASP A N 1
ATOM 1756 C CA . ASP A 1 225 ? -5.702 -10.862 23.661 1.00 85.38 225 ASP A CA 1
ATOM 1757 C C . ASP A 1 225 ? -6.205 -11.884 22.633 1.00 85.38 225 ASP A C 1
ATOM 1759 O O . ASP A 1 225 ? -6.287 -13.078 22.934 1.00 85.38 225 ASP A O 1
ATOM 1763 N N . LEU A 1 226 ? -6.558 -11.423 21.427 1.00 86.25 226 LEU A N 1
ATOM 1764 C CA . LEU A 1 226 ? -7.028 -12.299 20.349 1.00 86.25 226 LEU A CA 1
ATOM 1765 C C . LEU A 1 226 ? -5.948 -13.252 19.842 1.00 86.25 226 LEU A C 1
ATOM 1767 O O . LEU A 1 226 ? -6.290 -14.354 19.411 1.00 86.25 226 LEU A O 1
ATOM 1771 N N . ALA A 1 227 ? -4.669 -12.887 19.964 1.00 83.69 227 ALA A N 1
ATOM 1772 C CA . ALA A 1 227 ? -3.565 -13.744 19.544 1.00 83.69 227 ALA A CA 1
ATOM 1773 C C . ALA A 1 227 ? -3.526 -15.063 20.338 1.00 83.69 227 ALA A C 1
ATOM 1775 O O . ALA A 1 227 ? -3.079 -16.086 19.827 1.00 83.69 227 ALA A O 1
ATOM 1776 N N . MET A 1 228 ? -4.072 -15.075 21.563 1.00 85.38 228 MET A N 1
ATOM 1777 C CA . MET A 1 228 ? -4.210 -16.292 22.377 1.00 85.38 228 MET A CA 1
ATOM 1778 C C . MET A 1 228 ? -5.270 -17.260 21.840 1.00 85.38 228 MET A C 1
ATOM 1780 O O . MET A 1 228 ? -5.234 -18.448 22.158 1.00 85.38 228 MET A O 1
ATOM 1784 N N . LEU A 1 229 ? -6.239 -16.764 21.066 1.00 84.69 229 LEU A N 1
ATOM 1785 C CA . LEU A 1 229 ? -7.240 -17.599 20.400 1.00 84.69 229 LEU A CA 1
ATOM 1786 C C . LEU A 1 229 ? -6.691 -18.139 19.082 1.00 84.69 229 LEU A C 1
ATOM 1788 O O . LEU A 1 229 ? -6.910 -19.303 18.750 1.00 84.69 229 LEU A O 1
ATOM 1792 N N . ASN A 1 230 ? -6.008 -17.277 18.333 1.00 80.06 230 ASN A N 1
ATOM 1793 C CA . ASN A 1 230 ? -5.367 -17.610 17.075 1.00 80.06 230 ASN A CA 1
ATOM 1794 C C . ASN A 1 230 ? -4.300 -16.556 16.755 1.00 80.06 230 ASN A C 1
ATOM 1796 O O . ASN A 1 230 ? -4.614 -15.371 16.682 1.00 80.06 230 ASN A O 1
ATOM 1800 N N . GLU A 1 231 ? -3.068 -16.995 16.500 1.00 76.94 231 GLU A N 1
ATOM 1801 C CA . GLU A 1 231 ? -1.928 -16.126 16.176 1.00 76.94 231 GLU A CA 1
ATOM 1802 C C . GLU A 1 231 ? -2.138 -15.289 14.903 1.00 76.94 231 GLU A C 1
ATOM 1804 O O . GLU A 1 231 ? -1.439 -14.301 14.692 1.00 76.94 231 GLU A O 1
ATOM 1809 N N . SER A 1 232 ? -3.102 -15.657 14.051 1.00 78.06 232 SER A N 1
ATOM 1810 C CA . SER A 1 232 ? -3.463 -14.874 12.868 1.00 78.06 232 SER A CA 1
ATOM 1811 C C . SER A 1 232 ? -4.327 -13.644 13.168 1.00 78.06 232 SER A C 1
ATOM 1813 O O . SER A 1 232 ? -4.557 -12.859 12.253 1.00 78.06 232 SER A O 1
ATOM 1815 N N . LEU A 1 233 ? -4.875 -13.514 14.381 1.00 84.06 233 LEU A N 1
ATOM 1816 C CA . LEU A 1 233 ? -5.744 -12.399 14.766 1.00 84.06 233 LEU A CA 1
ATOM 1817 C C . LEU A 1 233 ? -4.932 -11.265 15.395 1.00 84.06 233 LEU A C 1
ATOM 1819 O O . LEU A 1 233 ? -4.042 -11.501 16.213 1.00 84.06 233 LEU A O 1
ATOM 1823 N N . SER A 1 234 ? -5.282 -10.027 15.059 1.00 84.94 234 SER A N 1
ATOM 1824 C CA . SER A 1 234 ? -4.646 -8.818 15.581 1.00 84.94 234 SER A CA 1
ATOM 1825 C C . SER A 1 234 ? -5.615 -8.022 16.446 1.00 84.94 234 SER A C 1
ATOM 1827 O O . SER A 1 234 ? -6.709 -7.685 16.008 1.00 84.94 234 SER A O 1
ATOM 1829 N N . ASN A 1 235 ? -5.208 -7.625 17.654 1.00 86.88 235 ASN A N 1
ATOM 1830 C CA . ASN A 1 235 ? -6.036 -6.739 18.487 1.00 86.88 235 ASN A CA 1
ATOM 1831 C C . ASN A 1 235 ? -6.197 -5.330 17.889 1.00 86.88 235 ASN A C 1
ATOM 1833 O O . ASN A 1 235 ? -7.096 -4.596 18.290 1.00 86.88 235 ASN A O 1
ATOM 1837 N N . GLU A 1 236 ? -5.330 -4.943 16.953 1.00 85.19 236 GLU A N 1
ATOM 1838 C CA . GLU A 1 236 ? -5.377 -3.629 16.312 1.00 85.19 236 GLU A CA 1
ATOM 1839 C C . GLU A 1 236 ? -6.296 -3.599 15.090 1.00 85.19 236 GLU A C 1
ATOM 1841 O O . GLU A 1 236 ? -6.764 -2.518 14.740 1.00 85.19 236 GLU A O 1
ATOM 1846 N N . GLU A 1 237 ? -6.549 -4.753 14.456 1.00 85.88 237 GLU A N 1
ATOM 1847 C CA . GLU A 1 237 ? -7.371 -4.856 13.241 1.00 85.88 237 GLU A CA 1
ATOM 1848 C C . GLU A 1 237 ? -8.646 -5.686 13.393 1.00 85.88 237 GLU A C 1
ATOM 1850 O O . GLU A 1 237 ? -9.584 -5.497 12.615 1.00 85.88 237 GLU A O 1
ATOM 1855 N N . ASP A 1 238 ? -8.713 -6.574 14.379 1.00 89.62 238 ASP A N 1
ATOM 1856 C CA . ASP A 1 238 ? -9.844 -7.461 14.610 1.00 89.62 238 ASP A CA 1
ATOM 1857 C C . ASP A 1 238 ? -10.599 -7.072 15.881 1.00 89.62 238 ASP A C 1
ATOM 1859 O O . ASP A 1 238 ? -10.046 -6.515 16.829 1.00 89.62 238 ASP A O 1
ATOM 1863 N N . LEU A 1 239 ? -11.894 -7.389 15.913 1.00 90.12 239 LEU A N 1
ATOM 1864 C CA . LEU A 1 239 ? -12.769 -7.143 17.056 1.00 90.12 239 LEU A CA 1
ATOM 1865 C C . LEU A 1 239 ? -13.552 -8.409 17.405 1.00 90.12 239 LEU A C 1
ATOM 1867 O O . LEU A 1 239 ? -14.239 -8.980 16.555 1.00 90.12 239 LEU A O 1
ATOM 1871 N N . LEU A 1 240 ? -13.495 -8.821 18.672 1.00 90.12 240 LEU A N 1
ATOM 1872 C CA . LEU A 1 240 ? -14.299 -9.929 19.175 1.00 90.12 240 LEU A CA 1
ATOM 1873 C C . LEU A 1 240 ? -15.716 -9.456 19.502 1.00 90.12 240 LEU A C 1
ATOM 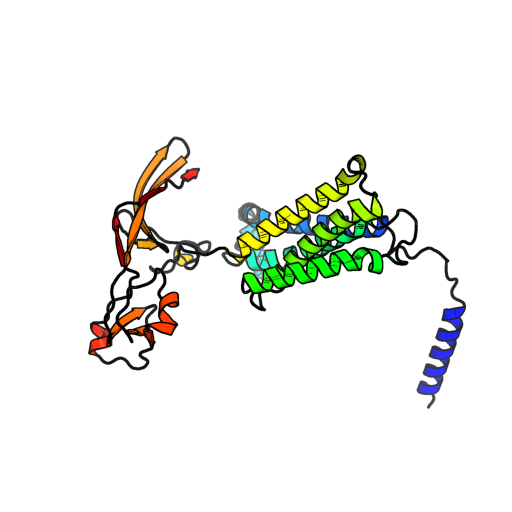1875 O O . LEU A 1 240 ? -15.912 -8.567 20.328 1.00 90.12 240 LEU A O 1
ATOM 1879 N N . LEU A 1 241 ? -16.703 -10.102 18.882 1.00 91.25 241 LEU A N 1
ATOM 1880 C CA . LEU A 1 241 ? -18.119 -9.857 19.136 1.00 91.25 241 LEU A CA 1
ATOM 1881 C C . LEU A 1 241 ? -18.730 -11.038 19.886 1.00 91.25 241 LEU A C 1
ATOM 1883 O O . LEU A 1 241 ? -18.747 -12.165 19.385 1.00 91.25 241 LEU A O 1
ATOM 1887 N N . LEU A 1 242 ? -19.268 -10.773 21.075 1.00 91.12 242 LEU A N 1
ATOM 1888 C CA . LEU A 1 242 ? -20.089 -11.730 21.808 1.00 91.12 242 LEU A CA 1
ATOM 1889 C C . LEU A 1 242 ? -21.559 -11.540 21.430 1.00 91.12 242 LEU A C 1
ATOM 1891 O O . LEU A 1 242 ? -22.025 -10.423 21.213 1.00 91.12 242 LEU A O 1
ATOM 1895 N N . GLN A 1 243 ? -22.298 -12.643 21.331 1.00 92.94 243 GLN A N 1
ATOM 1896 C CA . GLN A 1 243 ? -23.699 -12.596 20.922 1.00 92.94 243 GLN A CA 1
ATOM 1897 C C . GLN A 1 243 ? -24.548 -11.832 21.947 1.00 92.94 243 GLN A C 1
ATOM 1899 O O . GLN A 1 243 ? -24.516 -12.144 23.137 1.00 92.94 243 GLN A O 1
ATOM 1904 N N . GLY A 1 244 ? -25.323 -10.860 21.469 1.00 92.25 244 GLY A N 1
ATOM 1905 C CA . GLY A 1 244 ? -26.169 -9.989 22.284 1.00 92.25 244 GLY A CA 1
ATOM 1906 C C . GLY A 1 244 ? -25.424 -8.871 23.018 1.00 92.25 244 GLY A C 1
ATOM 1907 O O . GLY A 1 244 ? -26.077 -8.054 23.667 1.00 92.25 244 GLY A O 1
ATOM 1908 N N . ASP A 1 245 ? -24.092 -8.812 22.924 1.00 91.69 245 ASP A N 1
ATOM 1909 C CA . ASP A 1 245 ? -23.300 -7.729 23.502 1.00 91.69 245 ASP A CA 1
ATOM 1910 C C . ASP A 1 245 ? -23.090 -6.602 22.486 1.00 91.69 245 ASP A C 1
ATOM 1912 O O . ASP A 1 245 ? -22.917 -6.844 21.290 1.00 91.69 245 ASP A O 1
ATOM 1916 N N . THR A 1 246 ? -23.123 -5.360 22.967 1.00 91.00 246 THR A N 1
ATOM 1917 C CA . THR A 1 246 ? -22.978 -4.168 22.125 1.00 91.00 246 THR A CA 1
ATOM 1918 C C . THR A 1 246 ? -21.641 -3.499 22.397 1.00 91.00 246 THR A C 1
ATOM 1920 O O . THR A 1 246 ? -21.419 -2.943 23.472 1.00 91.00 246 THR A O 1
ATOM 1923 N N . VAL A 1 247 ? -20.768 -3.495 21.395 1.00 89.94 247 VAL A N 1
ATOM 1924 C CA . VAL A 1 247 ? -19.412 -2.947 21.499 1.00 89.94 247 VAL A CA 1
ATOM 1925 C C . VAL A 1 247 ? -19.211 -1.775 20.546 1.00 89.94 247 VAL A C 1
ATOM 1927 O O . VAL A 1 247 ? -19.873 -1.673 19.515 1.00 89.94 247 VAL A O 1
ATOM 1930 N N . ALA A 1 248 ? -18.307 -0.866 20.900 1.00 87.69 248 ALA A N 1
ATOM 1931 C CA . ALA A 1 248 ? -17.965 0.270 20.051 1.00 87.69 248 ALA A CA 1
ATOM 1932 C C . ALA A 1 248 ? -17.087 -0.175 18.868 1.00 87.69 248 ALA A C 1
ATOM 1934 O O . ALA A 1 248 ? -16.154 -0.956 19.045 1.00 87.69 248 ALA A O 1
ATOM 1935 N N . LEU A 1 249 ? -17.372 0.353 17.678 1.00 87.94 249 LEU A N 1
ATOM 1936 C CA . LEU A 1 249 ? -16.643 0.121 16.432 1.00 87.94 249 LEU A CA 1
ATOM 1937 C C . LEU A 1 249 ? -16.583 1.431 15.626 1.00 87.94 249 LEU A C 1
ATOM 1939 O O . LEU A 1 249 ? -17.471 1.737 14.823 1.00 87.94 249 LEU A O 1
ATOM 1943 N N . GLY A 1 250 ? -15.525 2.214 15.847 1.00 84.75 250 GLY A N 1
ATOM 1944 C CA . GLY A 1 250 ? -15.358 3.540 15.247 1.00 84.75 250 GLY A CA 1
ATOM 1945 C C . GLY A 1 250 ? -16.573 4.449 15.508 1.00 84.75 250 GLY A C 1
ATOM 1946 O O . GLY A 1 250 ? -16.899 4.685 16.669 1.00 84.75 250 GLY A O 1
ATOM 1947 N N . PRO A 1 251 ? -17.261 4.958 14.466 1.00 85.69 251 PRO A N 1
ATOM 1948 C CA . PRO A 1 251 ? -18.423 5.834 14.636 1.00 85.69 251 PRO A CA 1
ATOM 1949 C C . PRO A 1 251 ? -19.717 5.100 15.037 1.00 85.69 251 PRO A C 1
ATOM 1951 O O . PRO A 1 251 ? -20.732 5.753 15.297 1.00 85.69 251 PRO A O 1
ATOM 1954 N N . TYR A 1 252 ? -19.712 3.766 15.101 1.00 91.25 252 TYR A N 1
ATOM 1955 C CA . TYR A 1 252 ? -20.896 2.955 15.384 1.00 91.25 252 TYR A CA 1
ATOM 1956 C C . TYR A 1 252 ? -20.748 2.138 16.665 1.00 91.25 252 TYR A C 1
ATOM 1958 O O . TYR A 1 252 ? -19.647 1.835 17.117 1.00 91.25 252 TYR A O 1
ATOM 1966 N N . TYR A 1 253 ? -21.882 1.701 17.199 1.00 92.44 253 TYR A N 1
ATOM 1967 C CA . TYR A 1 253 ? -21.950 0.547 18.087 1.00 92.44 253 TYR A CA 1
ATOM 1968 C C . TYR A 1 253 ? -22.448 -0.657 17.298 1.00 92.44 253 TYR A C 1
ATOM 1970 O O . TYR A 1 253 ? -23.369 -0.527 16.495 1.00 92.44 253 TYR A O 1
ATOM 1978 N N . VAL A 1 254 ? -21.858 -1.825 17.525 1.00 94.00 254 VAL A N 1
ATOM 1979 C CA . VAL A 1 254 ? -22.238 -3.064 16.846 1.00 94.00 254 VAL A CA 1
ATOM 1980 C C . VAL A 1 254 ? -22.695 -4.117 17.838 1.00 94.00 254 VAL A C 1
ATOM 1982 O O . VAL A 1 254 ? -22.094 -4.281 18.898 1.00 94.00 254 VAL A O 1
ATOM 1985 N N . CYS A 1 255 ? -23.752 -4.839 17.476 1.00 95.19 255 CYS A N 1
ATOM 1986 C CA . CYS A 1 255 ? -24.259 -5.980 18.226 1.00 95.19 255 CYS A CA 1
ATOM 1987 C C . CYS A 1 255 ? -24.391 -7.183 17.297 1.00 95.19 255 CYS A C 1
ATOM 1989 O O . CYS A 1 255 ? -25.059 -7.123 16.260 1.00 95.19 255 CYS A O 1
ATOM 1991 N N . TYR A 1 256 ? -23.751 -8.286 17.669 1.00 95.31 256 TYR A N 1
ATOM 1992 C CA . TYR A 1 256 ? -23.918 -9.548 16.965 1.00 95.31 256 TYR A CA 1
ATOM 1993 C C . TYR A 1 256 ? -25.175 -10.261 17.476 1.00 95.31 256 TYR A C 1
ATOM 1995 O O . TYR A 1 256 ? -25.248 -10.637 18.644 1.00 95.31 256 TYR A O 1
ATOM 2003 N N . GLN A 1 257 ? -26.161 -10.462 16.600 1.00 94.81 257 GLN A N 1
ATOM 2004 C CA . GLN A 1 257 ? -27.465 -11.003 16.986 1.00 94.81 257 GLN A CA 1
ATOM 2005 C C . GLN A 1 257 ? -27.528 -12.521 16.881 1.00 94.81 257 GLN A C 1
ATOM 2007 O O . GLN A 1 257 ? -27.831 -13.209 17.854 1.00 94.81 257 GLN A O 1
ATOM 2012 N N . GLU A 1 258 ? -27.269 -13.063 15.693 1.00 93.44 258 GLU A N 1
ATOM 2013 C CA . GLU A 1 258 ? -27.419 -14.492 15.433 1.00 93.44 258 GLU A CA 1
ATOM 2014 C C . GLU A 1 258 ? -26.631 -14.954 14.207 1.00 93.44 258 GLU A C 1
ATOM 2016 O O . GLU A 1 258 ? -26.355 -14.192 13.276 1.00 93.44 258 GLU A O 1
ATOM 2021 N N . ARG A 1 259 ? -26.326 -16.252 14.185 1.00 92.31 259 ARG A N 1
ATOM 2022 C CA . ARG A 1 259 ? -25.804 -16.955 13.015 1.00 92.31 259 ARG A CA 1
ATOM 2023 C C . ARG A 1 259 ? -26.955 -17.645 12.296 1.00 92.31 259 ARG A C 1
ATOM 2025 O O . ARG A 1 259 ? -27.652 -18.469 12.883 1.00 92.31 259 ARG A O 1
ATOM 2032 N N . ARG A 1 260 ? -27.082 -17.389 10.999 1.00 91.44 260 ARG A N 1
ATOM 2033 C CA . ARG A 1 260 ? -27.990 -18.093 10.087 1.00 91.44 260 ARG A CA 1
ATOM 2034 C C . ARG A 1 260 ? -27.185 -18.950 9.120 1.00 91.44 260 ARG A C 1
ATOM 2036 O O . ARG A 1 260 ? -26.072 -18.594 8.737 1.00 91.44 260 ARG A O 1
ATOM 2043 N N . GLN A 1 261 ? -27.748 -20.075 8.700 1.00 90.88 261 GLN A N 1
ATOM 2044 C CA . GLN A 1 261 ? -27.155 -20.908 7.658 1.00 90.88 261 GLN A CA 1
ATOM 2045 C C . GLN A 1 261 ? -27.998 -20.826 6.387 1.00 90.88 261 GLN A C 1
ATOM 2047 O O . GLN A 1 261 ? -29.201 -21.068 6.422 1.00 90.88 261 GLN A O 1
ATOM 2052 N N . ASP A 1 262 ? -27.350 -20.493 5.274 1.00 88.94 262 ASP A N 1
ATOM 2053 C CA . ASP A 1 262 ? -27.954 -20.351 3.951 1.00 88.94 262 ASP A CA 1
ATOM 2054 C C . ASP A 1 262 ? -27.166 -21.207 2.946 1.00 88.94 262 ASP A C 1
ATOM 2056 O O . ASP A 1 262 ? -26.144 -20.798 2.380 1.00 88.94 262 ASP A O 1
ATOM 2060 N N . GLY A 1 263 ? -27.595 -22.465 2.813 1.00 89.38 263 GLY A N 1
ATOM 2061 C CA . GLY A 1 263 ? -26.884 -23.490 2.051 1.00 89.38 263 GLY A CA 1
ATOM 2062 C C . GLY A 1 263 ? -25.478 -23.742 2.604 1.00 89.38 263 GLY A C 1
ATOM 2063 O O . GLY A 1 26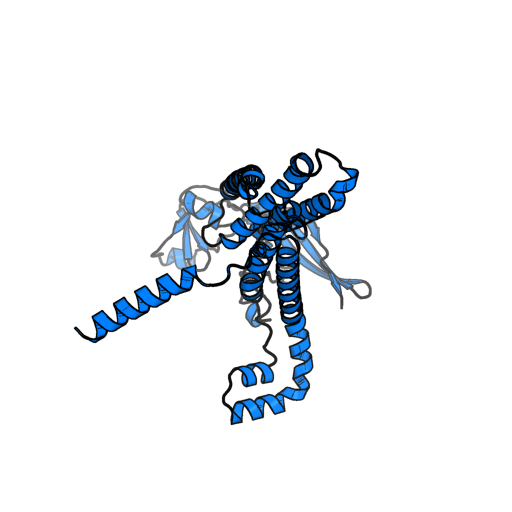3 ? -25.318 -24.192 3.741 1.00 89.38 263 GLY A O 1
ATOM 2064 N N . ILE A 1 264 ? -24.468 -23.446 1.780 1.00 89.25 264 ILE A N 1
ATOM 2065 C CA . ILE A 1 264 ? -23.037 -23.566 2.113 1.00 89.25 264 ILE A CA 1
ATOM 2066 C C . ILE A 1 264 ? -22.468 -22.333 2.835 1.00 89.25 264 ILE A C 1
ATOM 2068 O O . ILE A 1 264 ? -21.299 -22.324 3.203 1.00 89.25 264 ILE A O 1
ATOM 2072 N N . HIS A 1 265 ? -23.258 -21.272 3.021 1.00 89.81 265 HIS A N 1
ATOM 2073 C CA . HIS A 1 265 ? -22.795 -20.042 3.661 1.00 89.81 265 HIS A CA 1
ATOM 2074 C C . HIS A 1 265 ? -23.338 -19.934 5.088 1.00 89.81 265 HIS A C 1
ATOM 2076 O O . HIS A 1 265 ? -24.548 -19.995 5.313 1.00 89.81 265 HIS A O 1
ATOM 2082 N N . ALA A 1 266 ? -22.455 -19.702 6.055 1.00 90.69 266 ALA A N 1
ATOM 2083 C CA . ALA A 1 266 ? -22.829 -19.165 7.357 1.00 90.69 266 ALA A CA 1
ATOM 2084 C C . ALA A 1 266 ? -22.887 -17.638 7.258 1.00 90.69 266 ALA A C 1
ATOM 2086 O O . ALA A 1 266 ? -21.886 -17.011 6.920 1.00 90.69 266 ALA A O 1
ATOM 2087 N N . LYS A 1 267 ? -24.046 -17.045 7.540 1.00 92.56 267 LYS A N 1
ATOM 2088 C CA . LYS A 1 267 ? -24.249 -15.595 7.627 1.00 92.56 267 LYS A CA 1
ATOM 2089 C C . LYS A 1 267 ? -24.374 -15.191 9.089 1.00 92.56 267 LYS A C 1
ATOM 2091 O O . LYS A 1 267 ? -24.998 -15.905 9.871 1.00 92.56 267 LYS A O 1
ATOM 2096 N N . PHE A 1 268 ? -23.825 -14.043 9.451 1.00 93.50 268 PHE A N 1
ATOM 2097 C CA . PHE A 1 268 ? -23.887 -13.517 10.812 1.00 93.50 268 PHE A CA 1
ATOM 2098 C C . PHE A 1 268 ? -24.603 -12.176 10.772 1.00 93.50 268 PHE A C 1
ATOM 2100 O O . PHE A 1 268 ? -24.137 -11.272 10.094 1.00 93.50 268 PHE A O 1
ATOM 2107 N N . ALA A 1 269 ? -25.741 -12.047 11.448 1.00 94.56 269 ALA A N 1
ATOM 2108 C CA . ALA A 1 269 ? -26.467 -10.784 11.499 1.00 94.56 269 ALA A CA 1
ATOM 2109 C C . ALA A 1 269 ? -25.795 -9.851 12.514 1.00 94.56 269 ALA A C 1
ATOM 2111 O O . ALA A 1 269 ? -25.809 -10.129 13.716 1.00 94.56 269 ALA A O 1
ATOM 2112 N N . VAL A 1 270 ? -25.199 -8.763 12.025 1.00 95.75 270 VAL A N 1
ATOM 2113 C CA . VAL A 1 270 ? -24.551 -7.733 12.845 1.00 95.75 270 VAL A CA 1
ATOM 2114 C C . VAL A 1 270 ? -25.307 -6.426 12.670 1.00 95.75 270 VAL A C 1
ATOM 2116 O O . VAL A 1 270 ? -25.359 -5.862 11.576 1.00 95.75 270 VAL A O 1
ATOM 2119 N N . GLU A 1 271 ? -25.922 -5.959 13.746 1.00 96.88 271 GLU A N 1
ATOM 2120 C CA . GLU A 1 271 ? -26.663 -4.702 13.772 1.00 96.88 271 GLU A CA 1
ATOM 2121 C C . GLU A 1 271 ? -25.739 -3.553 14.154 1.00 96.88 271 GLU A C 1
ATOM 2123 O O . GLU A 1 271 ? -24.947 -3.669 15.087 1.00 96.88 271 GLU A O 1
ATOM 2128 N N . TYR A 1 272 ? -25.865 -2.447 13.428 1.00 95.50 272 TYR A N 1
ATOM 2129 C CA . TYR A 1 272 ? -25.132 -1.210 13.639 1.00 95.50 272 TYR A CA 1
ATOM 2130 C C . TYR A 1 272 ? -26.081 -0.162 14.211 1.00 95.50 272 TYR A C 1
ATOM 2132 O O . TYR A 1 272 ? -27.188 0.037 13.707 1.00 95.50 272 TYR A O 1
ATOM 2140 N N . PHE A 1 273 ? -25.618 0.537 15.237 1.00 95.12 273 PHE A N 1
ATOM 2141 C CA . PHE A 1 273 ? -26.313 1.620 15.918 1.00 95.12 273 PHE A CA 1
ATOM 2142 C C . PHE A 1 273 ? -25.474 2.889 15.818 1.00 95.12 273 PHE A C 1
ATOM 2144 O O . PHE A 1 273 ? -24.243 2.836 15.891 1.00 95.12 273 PHE A O 1
ATOM 2151 N N . GLU A 1 274 ? -26.131 4.035 15.668 1.00 93.12 274 GLU A N 1
ATOM 2152 C CA . GLU A 1 274 ? -25.448 5.327 15.740 1.00 93.12 274 GLU A CA 1
ATOM 2153 C C . GLU A 1 274 ? -24.853 5.541 17.137 1.00 93.12 274 GLU A C 1
ATOM 2155 O O . GLU A 1 274 ? -25.381 5.047 18.135 1.00 93.12 274 GLU A O 1
ATOM 2160 N N . THR A 1 275 ? -23.757 6.289 17.233 1.00 90.25 275 THR A N 1
ATOM 2161 C CA . THR A 1 275 ? -23.171 6.637 18.531 1.00 90.25 275 THR A CA 1
ATOM 2162 C C . THR A 1 275 ? -23.840 7.887 19.086 1.00 90.25 275 THR A C 1
ATOM 2164 O O . THR A 1 275 ? -23.773 8.950 18.476 1.00 90.25 275 THR A O 1
ATOM 2167 N N . LEU A 1 276 ? -24.456 7.780 20.267 1.00 91.81 276 LEU A N 1
ATOM 2168 C CA . LEU A 1 276 ? -24.840 8.951 21.054 1.00 91.81 276 LEU A CA 1
ATOM 2169 C C . LEU A 1 276 ? -23.628 9.375 21.888 1.00 91.81 276 LEU A C 1
ATOM 2171 O O . LEU A 1 276 ? -23.288 8.648 22.831 1.00 91.81 276 LEU A O 1
ATOM 2175 N N . PRO A 1 277 ? -22.966 10.497 21.553 1.00 90.38 277 PRO A N 1
ATOM 2176 C CA . PRO A 1 277 ? -21.707 10.870 22.178 1.00 90.38 277 PRO A CA 1
ATOM 2177 C C . PRO A 1 277 ? -21.883 11.111 23.676 1.00 90.38 277 PRO A C 1
ATOM 2179 O O . PRO A 1 277 ? -22.885 11.674 24.131 1.00 90.38 277 PRO A O 1
ATOM 2182 N N . ALA A 1 278 ? -20.904 10.668 24.459 1.00 91.00 278 ALA A N 1
ATOM 2183 C CA . ALA A 1 278 ? -20.861 10.957 25.885 1.00 91.00 278 ALA A CA 1
ATOM 2184 C C . ALA A 1 278 ? -20.471 12.424 26.108 1.00 91.00 278 ALA A C 1
ATOM 2186 O O . ALA A 1 278 ? -19.615 12.957 25.411 1.00 91.00 278 ALA A O 1
ATOM 2187 N N . SER A 1 279 ? -21.072 13.078 27.101 1.00 92.69 279 SER A N 1
ATOM 2188 C CA . SER A 1 279 ? -20.627 14.403 27.546 1.00 92.69 279 SER A CA 1
ATOM 2189 C C . SER A 1 279 ? -19.750 14.265 28.781 1.00 92.69 279 SER A C 1
ATOM 2191 O O . SER A 1 279 ? -20.127 13.577 29.735 1.00 92.69 279 SER A O 1
ATOM 2193 N N . TYR A 1 280 ? -18.606 14.941 28.765 1.00 92.94 280 TYR A N 1
ATOM 2194 C CA . TYR A 1 280 ? -17.656 14.986 29.867 1.00 92.94 280 TYR A CA 1
ATOM 2195 C C . TYR A 1 280 ? -17.566 16.408 30.407 1.00 92.94 280 TYR A C 1
ATOM 2197 O O . TYR A 1 280 ? -17.514 17.367 29.641 1.00 92.94 280 TYR A O 1
ATOM 2205 N N . ALA A 1 281 ? -17.594 16.530 31.733 1.00 93.06 281 ALA A N 1
ATOM 2206 C CA . ALA A 1 281 ? -17.494 17.814 32.414 1.00 93.06 281 ALA A CA 1
ATOM 2207 C C . ALA A 1 281 ? -16.080 18.043 32.955 1.00 93.06 281 ALA A C 1
ATOM 2209 O O . ALA A 1 281 ? -15.375 17.106 33.346 1.00 93.06 281 ALA A O 1
ATOM 2210 N N . THR A 1 282 ? -15.712 19.311 33.062 1.00 92.94 282 THR A N 1
ATOM 2211 C CA . THR A 1 282 ? -14.435 19.785 33.587 1.00 92.94 282 THR A CA 1
ATOM 2212 C C . THR A 1 282 ? 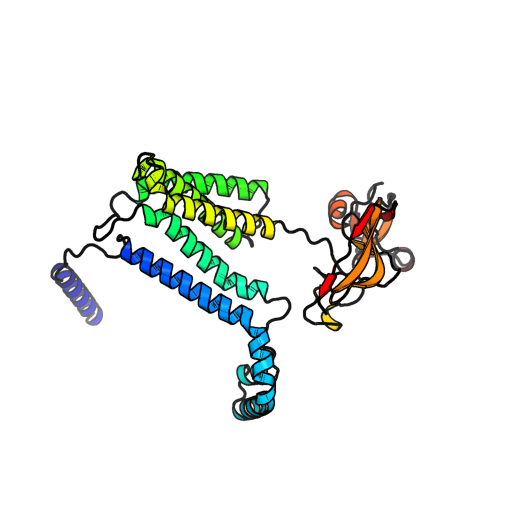-14.129 19.150 34.946 1.00 92.94 282 THR A C 1
ATOM 2214 O O . THR A 1 282 ? -14.939 19.168 35.876 1.00 92.94 282 THR A O 1
ATOM 2217 N N . GLY A 1 283 ? -12.933 18.577 35.080 1.00 89.31 283 GLY A N 1
ATOM 2218 C CA . GLY A 1 283 ? -12.470 17.905 36.294 1.00 89.31 283 GLY A CA 1
ATOM 2219 C C . GLY A 1 283 ? -12.903 16.443 36.442 1.00 89.31 283 GLY A C 1
ATOM 2220 O O . GLY A 1 283 ? -12.461 15.774 37.380 1.00 89.31 283 GLY A O 1
ATOM 2221 N N . GLN A 1 284 ? -13.725 15.913 35.533 1.00 91.06 284 GLN A N 1
ATOM 2222 C CA . GLN A 1 284 ? -14.056 14.491 35.511 1.00 91.06 284 GLN A CA 1
ATOM 2223 C C . GLN A 1 284 ? -12.825 13.654 35.147 1.00 91.06 284 GLN A C 1
ATOM 2225 O O . GLN A 1 284 ? -12.047 14.026 34.273 1.00 91.06 284 GLN A O 1
ATOM 2230 N N . VAL A 1 285 ? -12.657 12.509 35.816 1.00 91.25 285 VAL A N 1
ATOM 2231 C CA . VAL A 1 285 ? -11.535 11.592 35.580 1.00 91.25 285 VAL A CA 1
ATOM 2232 C C . VAL A 1 285 ? -12.033 10.287 34.980 1.00 91.25 285 VAL A C 1
ATOM 2234 O O . VAL A 1 285 ? -12.967 9.672 35.506 1.00 91.25 285 VAL A O 1
ATOM 2237 N N . VAL A 1 286 ? -11.385 9.863 33.903 1.00 92.06 286 VAL A N 1
ATOM 2238 C CA . VAL A 1 286 ? -11.666 8.618 33.181 1.00 92.06 286 VAL A CA 1
ATOM 2239 C C . VAL A 1 286 ? -10.408 7.769 33.075 1.00 92.06 286 VAL A C 1
ATOM 2241 O O . VAL A 1 286 ? -9.295 8.294 33.148 1.00 92.06 286 VAL A O 1
ATOM 2244 N N . SER A 1 287 ? -10.584 6.460 32.904 1.00 89.25 287 SER A N 1
ATOM 2245 C CA . SER A 1 287 ? -9.495 5.548 32.566 1.00 89.25 287 SER A CA 1
ATOM 2246 C C . SER A 1 287 ? -9.482 5.219 31.077 1.00 89.25 287 SER A C 1
ATOM 2248 O O . SER A 1 287 ? -10.513 4.896 30.495 1.00 89.25 287 SER A O 1
ATOM 2250 N N . ASN A 1 288 ? -8.309 5.281 30.456 1.00 88.00 288 ASN A N 1
ATOM 2251 C CA . ASN A 1 288 ? -8.087 4.791 29.101 1.00 88.00 288 ASN A CA 1
ATOM 2252 C C . ASN A 1 288 ? -6.754 4.036 29.066 1.00 88.00 288 ASN A C 1
ATOM 2254 O O . ASN A 1 288 ? -5.748 4.560 29.536 1.00 88.00 288 ASN A O 1
ATOM 2258 N N . GLU A 1 289 ? -6.769 2.790 28.586 1.00 80.88 289 GLU A N 1
ATOM 2259 C CA . GLU A 1 289 ? -5.577 1.921 28.494 1.00 80.88 289 GLU A CA 1
ATOM 2260 C C . GLU A 1 289 ? -4.761 1.816 29.800 1.00 80.88 289 GLU A C 1
ATOM 2262 O O . GLU A 1 289 ? -3.536 1.767 29.809 1.00 80.88 289 GLU A O 1
ATOM 2267 N N . GLY A 1 290 ? -5.451 1.803 30.946 1.00 81.31 290 GLY A N 1
ATOM 2268 C CA . GLY A 1 290 ? -4.822 1.711 32.271 1.00 81.31 290 GLY A CA 1
ATOM 2269 C C . GLY A 1 290 ? -4.277 3.034 32.823 1.00 81.31 290 GLY A C 1
ATOM 2270 O O . GLY A 1 290 ? -3.908 3.093 33.997 1.00 81.31 290 GLY A O 1
ATOM 2271 N N . PHE A 1 291 ? -4.293 4.106 32.033 1.00 89.06 291 PHE A N 1
ATOM 2272 C CA . PHE A 1 291 ? -3.925 5.453 32.456 1.00 89.06 291 PHE A CA 1
ATOM 2273 C C . PHE A 1 291 ? -5.153 6.275 32.840 1.00 89.06 291 PHE A C 1
ATOM 2275 O O . PHE A 1 291 ? -6.264 6.018 32.375 1.00 89.06 291 PHE A O 1
ATOM 2282 N N . LEU A 1 292 ? -4.955 7.270 33.708 1.00 92.00 292 LEU A N 1
ATOM 2283 C CA . LEU A 1 292 ? -6.010 8.185 34.133 1.00 92.00 292 LEU A CA 1
ATOM 2284 C C . LEU A 1 292 ? -5.833 9.552 33.489 1.00 92.00 292 LEU A C 1
ATOM 2286 O O . LEU A 1 292 ? -4.742 10.123 33.500 1.00 92.00 292 LEU A O 1
ATOM 2290 N N . PHE A 1 293 ? -6.939 10.081 32.982 1.00 93.25 293 PHE A N 1
ATOM 2291 C CA . PHE A 1 293 ? -7.003 11.381 32.336 1.00 93.25 293 PHE A CA 1
ATOM 2292 C C . PHE A 1 293 ? -8.085 12.220 32.992 1.00 93.25 293 PHE A C 1
ATOM 2294 O O . PHE A 1 293 ? -9.163 11.721 33.319 1.00 93.25 293 PHE A O 1
ATOM 2301 N N . GLN A 1 294 ? -7.780 13.495 33.199 1.00 93.19 294 GLN A N 1
ATOM 2302 C CA . GLN A 1 294 ? -8.711 14.479 33.719 1.00 93.19 294 GLN A CA 1
ATOM 2303 C C . GLN A 1 294 ? -9.158 15.401 32.590 1.00 93.19 294 GLN A C 1
ATOM 2305 O O . GLN A 1 294 ? -8.333 15.903 31.832 1.00 93.19 294 GLN A O 1
ATOM 2310 N N . CYS A 1 295 ? -10.463 15.623 32.513 1.00 93.50 295 CYS A N 1
ATOM 2311 C CA . CYS A 1 295 ? -11.084 16.518 31.555 1.00 93.50 295 CYS A CA 1
ATOM 2312 C C . CYS A 1 295 ? -10.762 17.980 31.906 1.00 93.50 295 CYS A C 1
ATOM 2314 O O . CYS A 1 295 ? -10.949 18.391 33.060 1.00 93.50 295 CYS A O 1
ATOM 2316 N N . THR A 1 296 ? -10.250 18.748 30.945 1.00 92.62 296 THR A N 1
ATOM 2317 C CA . THR A 1 296 ? -9.853 20.158 31.118 1.00 92.62 296 THR A CA 1
ATOM 2318 C C . THR A 1 296 ? -11.004 21.125 30.883 1.00 92.62 296 THR A C 1
ATOM 2320 O O . THR A 1 296 ? -11.056 22.162 31.543 1.00 92.62 296 THR A O 1
ATOM 2323 N N . GLU A 1 297 ? -11.933 20.767 29.998 1.00 92.62 297 GLU A N 1
ATOM 2324 C CA . GLU A 1 297 ? -13.101 21.567 29.641 1.00 92.62 297 GLU A CA 1
ATOM 2325 C C . GLU A 1 297 ? -14.309 20.706 29.257 1.00 92.62 297 GLU A C 1
ATOM 2327 O O . GLU A 1 297 ? -14.174 19.555 28.835 1.00 92.62 297 GLU A O 1
ATOM 2332 N N . ASP A 1 298 ? -15.504 21.276 29.405 1.00 93.94 298 ASP A N 1
ATOM 2333 C CA . ASP A 1 298 ? -16.753 20.605 29.056 1.00 93.94 298 ASP A CA 1
ATOM 2334 C C . ASP A 1 298 ? -16.809 20.338 27.544 1.00 93.94 298 ASP A C 1
ATOM 2336 O O . ASP A 1 298 ? -16.821 21.274 26.744 1.00 93.94 298 ASP A O 1
ATOM 2340 N N . HIS A 1 299 ? -16.889 19.066 27.149 1.00 92.94 299 HIS A N 1
ATOM 2341 C CA . HIS A 1 299 ? -16.947 18.669 25.741 1.00 92.94 299 HIS A CA 1
ATOM 2342 C C . HIS A 1 299 ? -17.814 17.422 25.525 1.00 92.94 299 HIS A C 1
ATOM 2344 O O . HIS A 1 299 ? -18.183 16.690 26.452 1.00 92.94 299 HIS A O 1
ATOM 2350 N N . THR A 1 300 ? -18.161 17.189 24.263 1.00 92.25 300 THR A N 1
ATOM 2351 C CA . THR A 1 300 ? -18.751 15.934 23.790 1.00 92.25 300 THR A CA 1
ATOM 2352 C C . THR A 1 300 ? -17.655 15.060 23.211 1.00 92.25 300 THR A C 1
ATOM 2354 O O . THR A 1 300 ? -16.872 15.547 22.405 1.00 92.25 300 THR A O 1
ATOM 2357 N N . ALA A 1 301 ? -17.632 13.790 23.595 1.00 89.44 301 ALA A N 1
ATOM 2358 C CA . ALA A 1 301 ? -16.619 12.849 23.154 1.00 89.44 301 ALA A CA 1
ATOM 2359 C C . ALA A 1 301 ? -16.674 12.612 21.641 1.00 89.44 301 ALA A C 1
ATOM 2361 O O . ALA A 1 301 ? -17.744 12.351 21.079 1.00 89.44 301 ALA A O 1
ATOM 2362 N N . SER A 1 302 ? -15.504 12.644 21.019 1.00 87.25 302 SER A N 1
ATOM 2363 C CA . SER A 1 302 ? -15.276 12.186 19.655 1.00 87.25 302 SER A CA 1
ATOM 2364 C C . SER A 1 302 ? -15.297 10.649 19.581 1.00 87.25 302 SER A C 1
ATOM 2366 O O . SER A 1 302 ? -15.207 9.962 20.608 1.00 87.25 302 SER A O 1
ATOM 2368 N N . PRO A 1 303 ? -15.412 10.054 18.374 1.00 82.38 303 PRO A N 1
ATOM 2369 C CA . PRO A 1 303 ? -15.398 8.598 18.202 1.00 82.38 303 PRO A CA 1
ATOM 2370 C C . PRO A 1 303 ? -14.146 7.924 18.779 1.00 82.38 303 PRO A C 1
ATOM 2372 O O . PRO A 1 303 ? -14.208 6.782 19.242 1.00 82.38 303 PRO A O 1
ATOM 2375 N N . ARG A 1 304 ? -13.006 8.626 18.775 1.00 82.50 304 ARG A N 1
ATOM 2376 C CA . ARG A 1 304 ? -11.737 8.146 19.329 1.00 82.50 304 ARG A CA 1
ATOM 2377 C C . ARG A 1 304 ? -11.232 9.068 20.426 1.00 82.50 304 ARG A C 1
ATOM 2379 O O . ARG A 1 304 ? -11.195 10.279 20.269 1.00 82.50 304 ARG A O 1
ATOM 2386 N N . PHE A 1 305 ? -10.721 8.463 21.495 1.00 86.44 305 PHE A N 1
ATOM 2387 C CA . PHE A 1 305 ? -10.122 9.194 22.612 1.00 86.44 305 PHE A CA 1
ATOM 2388 C C . PHE A 1 305 ? -8.938 10.069 22.178 1.00 86.44 305 PHE A C 1
ATOM 2390 O O . PHE A 1 305 ? -8.754 11.161 22.699 1.00 86.44 305 PHE A O 1
ATOM 2397 N N . THR A 1 306 ? -8.143 9.596 21.215 1.00 85.50 306 THR A N 1
ATOM 2398 C CA . THR A 1 306 ? -6.957 10.299 20.706 1.00 85.50 306 THR A CA 1
ATOM 2399 C C . THR A 1 306 ? -7.284 11.603 19.989 1.00 85.50 306 THR A C 1
ATOM 2401 O O . THR A 1 306 ? -6.427 12.474 19.948 1.00 85.50 306 THR A O 1
ATOM 2404 N N . GLU A 1 307 ? -8.492 11.744 19.434 1.00 86.88 307 GLU A N 1
ATOM 2405 C CA . GLU A 1 307 ? -8.928 12.977 18.764 1.00 86.88 307 GLU A CA 1
ATOM 2406 C C . GLU A 1 307 ? -9.171 14.099 19.778 1.00 86.88 307 GLU A C 1
ATOM 2408 O O . GLU A 1 307 ? -8.833 15.244 19.510 1.00 86.88 307 GLU A O 1
ATOM 2413 N N . ASP A 1 308 ? -9.664 13.755 20.971 1.00 89.69 308 ASP A N 1
ATOM 2414 C CA . ASP A 1 308 ? -9.920 14.718 22.048 1.00 89.69 308 ASP A CA 1
ATOM 2415 C C . ASP A 1 308 ? -8.706 14.918 22.969 1.00 89.69 308 ASP A C 1
ATOM 2417 O O . ASP A 1 308 ? -8.713 15.797 23.833 1.00 89.69 308 ASP A O 1
ATOM 2421 N N . LEU A 1 309 ? -7.689 14.052 22.866 1.00 90.56 309 LEU A N 1
ATOM 2422 C CA . LEU A 1 309 ? -6.629 13.923 23.868 1.00 90.56 309 LEU A CA 1
ATOM 2423 C C . LEU A 1 309 ? -5.826 15.214 24.053 1.00 90.56 309 LEU A C 1
ATOM 2425 O O . LEU A 1 309 ? -5.537 15.577 25.190 1.00 90.56 309 LEU A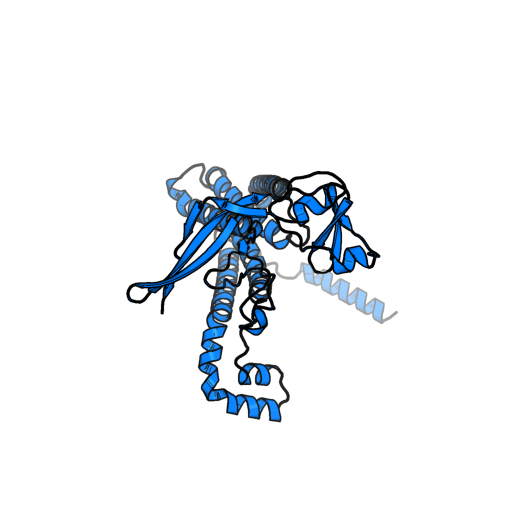 O 1
ATOM 2429 N N . GLU A 1 310 ? -5.451 15.882 22.962 1.00 88.94 310 GLU A N 1
ATOM 2430 C CA . GLU A 1 310 ? -4.604 17.081 23.017 1.00 88.94 310 GLU A CA 1
ATOM 2431 C C . GLU A 1 310 ? -5.361 18.317 23.522 1.00 88.94 310 GLU A C 1
ATOM 2433 O O . GLU A 1 310 ? -4.786 19.129 24.251 1.00 88.94 310 GLU A O 1
ATOM 2438 N N . ASP A 1 311 ? -6.648 18.428 23.190 1.00 91.00 311 ASP A N 1
ATOM 2439 C CA . ASP A 1 311 ? -7.449 19.625 23.458 1.00 91.00 311 ASP A CA 1
ATOM 2440 C C . ASP A 1 311 ? -8.196 19.550 24.802 1.00 91.00 311 ASP A C 1
ATOM 2442 O O . ASP A 1 311 ? -8.281 20.535 25.542 1.00 91.00 311 ASP A O 1
ATOM 2446 N N . HIS A 1 312 ? -8.709 18.369 25.164 1.00 93.06 312 HIS A N 1
ATOM 2447 C CA . HIS A 1 312 ? -9.701 18.227 26.237 1.00 93.06 312 HIS A CA 1
ATOM 2448 C C . HIS A 1 312 ? -9.257 17.356 27.420 1.00 93.06 312 HIS A C 1
ATOM 2450 O O . HIS A 1 312 ? -9.961 17.282 28.439 1.00 93.06 312 HIS A O 1
ATOM 2456 N N . TRP A 1 313 ? -8.106 16.684 27.322 1.00 93.75 313 TRP A N 1
ATOM 2457 C CA . TRP A 1 313 ? -7.641 15.741 28.338 1.00 93.75 313 TRP A CA 1
ATOM 2458 C C . TRP A 1 313 ? -6.233 16.061 28.834 1.00 93.75 313 TRP A C 1
ATOM 2460 O O . TRP A 1 313 ? -5.333 16.446 28.101 1.00 93.75 313 TRP A O 1
ATOM 2470 N N . THR A 1 314 ? -6.007 15.872 30.132 1.00 93.62 314 THR A N 1
ATOM 2471 C CA . THR A 1 314 ? -4.670 15.954 30.730 1.00 93.62 314 THR A CA 1
ATOM 2472 C C . THR A 1 314 ? -4.362 14.678 31.487 1.00 93.62 314 THR A C 1
ATOM 2474 O O . THR A 1 314 ? -5.158 14.211 32.305 1.00 93.62 314 THR A O 1
ATOM 2477 N N . PHE A 1 315 ? -3.185 14.115 31.223 1.00 92.81 315 PHE A N 1
ATOM 2478 C CA . PHE A 1 315 ? -2.703 12.930 31.920 1.00 92.81 315 PHE A CA 1
ATOM 2479 C C . PHE A 1 315 ? -2.532 13.200 33.422 1.00 92.81 315 PHE A C 1
ATOM 2481 O O . PHE A 1 315 ? -1.949 14.209 33.822 1.00 92.81 315 PHE A O 1
ATOM 2488 N N . VAL A 1 316 ? -3.016 12.279 34.259 1.00 91.81 316 VAL A N 1
ATOM 2489 C CA . VAL A 1 316 ? -2.893 12.335 35.720 1.00 91.81 316 VAL A CA 1
ATOM 2490 C C . VAL A 1 316 ? -1.784 11.373 36.164 1.00 91.81 316 VAL A C 1
ATOM 2492 O O . VAL A 1 316 ? -2.052 10.191 36.388 1.00 91.81 316 VAL A O 1
ATOM 2495 N N . PRO A 1 317 ? -0.533 11.845 36.335 1.00 88.38 317 PRO A N 1
ATOM 2496 C CA . PRO A 1 317 ? 0.605 10.968 36.617 1.00 88.38 317 PRO A CA 1
ATOM 2497 C C . PRO A 1 317 ? 0.544 10.322 38.006 1.00 88.38 317 PRO A C 1
ATOM 2499 O O . PRO A 1 317 ? 1.057 9.223 38.200 1.00 88.38 317 PRO A O 1
ATOM 2502 N N . ILE A 1 318 ? -0.068 10.999 38.985 1.00 87.81 318 ILE A N 1
ATOM 2503 C CA . ILE A 1 318 ? -0.188 10.518 40.367 1.00 87.81 318 ILE A CA 1
ATOM 2504 C C . ILE A 1 318 ? -1.648 10.669 40.811 1.00 87.81 318 ILE A C 1
ATOM 2506 O O . ILE A 1 318 ? -2.023 11.696 41.382 1.00 87.81 318 ILE A O 1
ATOM 2510 N N . PRO A 1 319 ? -2.498 9.668 40.532 1.00 84.81 319 PRO A N 1
ATOM 2511 C CA . PRO A 1 319 ? -3.902 9.726 40.896 1.00 84.81 319 PRO A CA 1
ATOM 2512 C C . PRO A 1 319 ? -4.098 9.460 42.389 1.00 84.81 319 PRO A C 1
ATOM 2514 O O . PRO A 1 319 ? -3.451 8.591 42.981 1.00 84.81 319 PRO A O 1
ATOM 2517 N N . ASN A 1 320 ? -5.025 10.191 43.003 1.00 87.88 320 ASN A N 1
ATOM 2518 C CA . ASN A 1 320 ? -5.411 9.955 44.391 1.00 87.88 320 ASN A CA 1
ATOM 2519 C C . ASN A 1 320 ? -6.259 8.671 44.528 1.00 87.88 320 ASN A C 1
ATOM 2521 O O . ASN A 1 320 ? -6.803 8.151 43.553 1.00 87.88 320 ASN A O 1
ATOM 2525 N N . GLU A 1 321 ? -6.396 8.151 45.751 1.00 84.50 321 GLU A N 1
ATOM 2526 C CA . GLU A 1 321 ? -7.106 6.883 46.002 1.00 84.50 321 GLU A CA 1
ATOM 2527 C C . GLU A 1 321 ? -8.558 6.889 45.502 1.00 84.50 321 GLU A C 1
ATOM 2529 O O . GLU A 1 321 ? -9.046 5.883 44.984 1.00 84.50 321 GLU A O 1
ATOM 2534 N N . ARG A 1 322 ? -9.234 8.043 45.566 1.00 84.81 322 ARG A N 1
ATOM 2535 C CA . ARG A 1 322 ? -10.592 8.206 45.037 1.00 84.81 322 ARG A CA 1
ATOM 2536 C C . ARG A 1 322 ? -10.621 8.085 43.511 1.00 84.81 322 ARG A C 1
ATOM 2538 O O . ARG A 1 322 ? -11.493 7.410 42.977 1.00 84.81 322 ARG A O 1
ATOM 2545 N N . GLN A 1 323 ? -9.682 8.716 42.810 1.00 84.00 323 GLN A N 1
ATOM 2546 C CA . GLN A 1 323 ? -9.568 8.648 41.350 1.00 84.00 323 GLN A CA 1
ATOM 2547 C C . GLN A 1 323 ? -9.260 7.223 40.880 1.00 84.00 323 GLN A C 1
ATOM 2549 O O . GLN A 1 323 ? -9.830 6.779 39.888 1.00 84.00 323 GLN A O 1
ATOM 2554 N N . LYS A 1 324 ? -8.439 6.468 41.618 1.00 80.06 324 LYS A N 1
ATOM 2555 C CA . LYS A 1 324 ? -8.150 5.062 41.291 1.00 80.06 324 LYS A CA 1
ATOM 2556 C C . LYS A 1 324 ? -9.367 4.146 41.429 1.00 80.06 324 LYS A C 1
ATOM 2558 O O . LYS A 1 324 ? -9.550 3.261 40.608 1.00 80.06 324 LYS A O 1
ATOM 2563 N N . THR A 1 325 ? -10.192 4.348 42.457 1.00 80.12 325 THR A N 1
ATOM 2564 C CA . THR A 1 325 ? -11.333 3.456 42.745 1.00 80.12 325 THR A CA 1
ATOM 2565 C C . THR A 1 325 ? -12.638 3.864 42.068 1.00 80.12 325 THR A C 1
ATOM 2567 O O . THR A 1 325 ? -13.505 3.015 41.881 1.00 80.12 325 THR A O 1
ATOM 2570 N N . GLN A 1 326 ? -12.813 5.140 41.715 1.00 81.19 326 GLN A N 1
ATOM 2571 C CA . GLN A 1 326 ? -14.074 5.661 41.166 1.00 81.19 326 GLN A CA 1
ATOM 2572 C C . GLN A 1 326 ? -14.002 6.055 39.687 1.00 81.19 326 GLN A C 1
ATOM 2574 O O . GLN A 1 326 ? -15.028 6.443 39.123 1.00 81.19 326 GLN A O 1
ATOM 2579 N N . SER A 1 327 ? -12.825 5.996 39.056 1.00 80.62 327 SER A N 1
ATOM 2580 C CA . SER A 1 327 ? -12.706 6.285 37.625 1.00 80.62 327 SER A CA 1
ATOM 2581 C C . SER A 1 327 ? -13.441 5.228 36.809 1.00 80.62 327 SER A C 1
ATOM 2583 O O . SER A 1 327 ? -13.313 4.023 37.025 1.00 80.62 327 SER A O 1
ATOM 2585 N N . LYS A 1 328 ? -14.253 5.703 35.868 1.00 85.94 328 LYS A N 1
ATOM 2586 C CA . LYS A 1 328 ? -14.902 4.853 34.871 1.00 85.94 328 LYS A CA 1
ATOM 2587 C C . LYS A 1 328 ? -14.025 4.800 33.622 1.00 85.94 328 LYS A C 1
ATOM 2589 O O . LYS A 1 328 ? -13.366 5.804 33.336 1.00 85.94 328 LYS A O 1
ATOM 2594 N N . PRO A 1 329 ? -14.050 3.693 32.864 1.00 87.12 329 PRO A N 1
ATOM 2595 C CA . PRO A 1 329 ? -13.430 3.672 31.551 1.00 87.12 329 PRO A CA 1
ATOM 2596 C C . PRO A 1 329 ? -14.038 4.758 30.666 1.00 87.12 329 PRO A C 1
ATOM 2598 O O . PRO A 1 329 ? -15.245 5.026 30.728 1.00 87.12 329 PRO A O 1
ATOM 2601 N N . TRP A 1 330 ? -13.191 5.403 29.872 1.00 88.81 330 TRP A N 1
ATOM 2602 C CA . TRP A 1 330 ? -13.633 6.314 28.831 1.00 88.81 330 TRP A CA 1
ATOM 2603 C C . TRP A 1 330 ? -14.482 5.550 27.807 1.00 88.81 330 TRP A C 1
ATOM 2605 O O . TRP A 1 330 ? -14.196 4.399 27.471 1.00 88.81 330 TRP A O 1
ATOM 2615 N N . SER A 1 331 ? -15.539 6.195 27.323 1.00 86.06 331 SER A N 1
ATOM 2616 C CA . SER A 1 331 ? -16.412 5.673 26.277 1.00 86.06 331 SER A CA 1
ATOM 2617 C C . SER A 1 331 ? -16.746 6.808 25.326 1.00 86.06 331 SER A C 1
ATOM 2619 O O . SER A 1 331 ? -17.154 7.875 25.782 1.00 86.06 331 SER A O 1
ATOM 2621 N N . ALA A 1 332 ? -16.652 6.557 24.021 1.00 85.56 332 ALA A N 1
ATOM 2622 C CA . ALA A 1 332 ? -17.104 7.501 23.000 1.00 85.56 332 ALA A CA 1
ATOM 2623 C C . ALA A 1 332 ? -18.589 7.857 23.184 1.00 85.56 332 ALA A C 1
ATOM 2625 O O . ALA A 1 332 ? -19.018 8.974 22.910 1.00 85.56 332 ALA A O 1
ATOM 2626 N N . GLY A 1 333 ? -19.393 6.923 23.698 1.00 89.69 333 GLY A N 1
ATOM 2627 C CA . GLY A 1 333 ? -20.811 7.172 23.870 1.00 89.69 333 GLY A CA 1
ATOM 2628 C C . GLY A 1 333 ? -21.601 6.005 24.424 1.00 89.69 333 GLY A C 1
ATOM 2629 O O . GLY A 1 333 ? -21.128 5.224 25.258 1.00 89.69 333 GLY A O 1
ATOM 2630 N N . LYS A 1 334 ? -22.848 5.938 23.966 1.00 91.19 334 LYS A N 1
ATOM 2631 C CA . LYS A 1 334 ? -23.769 4.816 24.138 1.00 91.19 334 LYS A CA 1
ATOM 2632 C C . LYS A 1 334 ? -24.411 4.475 22.791 1.00 91.19 334 LYS A C 1
ATOM 2634 O O . LYS A 1 334 ? -24.526 5.372 21.950 1.00 91.19 334 LYS A O 1
ATOM 2639 N N . PRO A 1 335 ? -24.873 3.227 22.603 1.00 92.25 335 PRO A N 1
ATOM 2640 C CA . PRO A 1 335 ? -25.643 2.867 21.422 1.00 92.25 335 PRO A CA 1
ATOM 2641 C C . PRO A 1 335 ? -26.903 3.732 21.324 1.00 92.25 335 PRO A C 1
ATOM 2643 O O . PRO A 1 335 ? -27.661 3.881 22.287 1.00 92.25 335 PRO A O 1
ATOM 2646 N N . GLY A 1 336 ? -27.073 4.335 20.157 1.00 92.50 336 GLY A N 1
ATOM 2647 C CA . GLY A 1 336 ? -28.187 5.181 19.772 1.00 92.50 336 GLY A CA 1
ATOM 2648 C C . GLY A 1 336 ? -29.240 4.435 18.957 1.00 92.50 336 GLY A C 1
ATOM 2649 O O . GLY A 1 336 ? -29.434 3.232 19.148 1.00 92.50 336 GLY A O 1
ATOM 2650 N N . PRO A 1 337 ? -29.966 5.138 18.068 1.00 94.62 337 PRO A N 1
ATOM 2651 C CA . PRO A 1 337 ? -30.929 4.493 17.188 1.00 94.62 337 PRO A CA 1
ATOM 2652 C C . PRO A 1 337 ? -30.244 3.491 16.250 1.00 94.62 337 PRO A C 1
ATOM 2654 O O . PRO A 1 337 ? -29.079 3.634 15.876 1.00 94.62 337 PRO A O 1
ATOM 2657 N N . TYR A 1 338 ? -31.006 2.468 15.867 1.00 95.88 338 TYR A N 1
ATOM 2658 C CA . TYR A 1 338 ? -30.607 1.504 14.849 1.00 95.88 338 TYR A CA 1
ATOM 2659 C C . TYR A 1 338 ? -30.301 2.217 13.526 1.00 95.88 338 TYR A C 1
ATOM 2661 O O . TYR A 1 338 ? -31.105 3.029 13.065 1.00 95.88 338 TYR A O 1
ATOM 2669 N N . ALA A 1 339 ? -29.167 1.877 12.914 1.00 94.62 339 ALA A N 1
ATOM 2670 C CA . ALA A 1 339 ? -28.734 2.416 11.633 1.00 94.62 339 ALA A CA 1
ATOM 2671 C C . ALA A 1 339 ? -29.002 1.423 10.490 1.00 94.62 339 ALA A C 1
ATOM 2673 O O . ALA A 1 339 ? -29.791 1.703 9.589 1.00 94.62 339 ALA A O 1
ATOM 2674 N N . PHE A 1 340 ? -28.346 0.260 10.515 1.00 96.06 340 PHE A N 1
ATOM 2675 C CA . PHE A 1 340 ? -28.463 -0.778 9.485 1.00 96.06 340 PHE A CA 1
ATOM 2676 C C . PHE A 1 340 ? -27.953 -2.133 9.996 1.00 96.06 340 PHE A C 1
ATOM 2678 O O . PHE A 1 340 ? -27.347 -2.228 11.060 1.00 96.06 340 PHE A O 1
ATOM 2685 N N . THR A 1 341 ? -28.166 -3.194 9.217 1.00 94.81 341 THR A N 1
ATOM 2686 C CA . THR A 1 341 ? -27.634 -4.537 9.492 1.00 94.81 341 THR A CA 1
ATOM 2687 C C . THR A 1 341 ? -26.702 -4.952 8.364 1.00 94.81 341 THR A C 1
ATOM 2689 O O . THR A 1 341 ? -27.055 -4.824 7.190 1.00 94.81 341 THR A O 1
ATOM 2692 N N . LEU A 1 342 ? -25.533 -5.484 8.714 1.00 94.25 342 LEU A N 1
ATOM 2693 C CA . LEU A 1 342 ? -24.670 -6.203 7.782 1.00 94.25 342 LEU A CA 1
ATOM 2694 C C . LEU A 1 342 ? -24.744 -7.700 8.062 1.00 94.25 342 LEU A C 1
ATOM 2696 O O . LEU A 1 342 ? -24.862 -8.133 9.207 1.00 94.25 342 LEU A O 1
ATOM 2700 N N . GLU A 1 343 ? -24.649 -8.486 6.993 1.00 93.50 343 GLU A N 1
ATOM 2701 C CA . GLU A 1 343 ? -24.635 -9.947 7.056 1.00 93.50 343 GLU A CA 1
ATOM 2702 C C . GLU A 1 343 ? -23.316 -10.496 6.485 1.00 93.50 343 GLU A C 1
ATOM 2704 O O . GLU A 1 343 ? -23.309 -11.053 5.378 1.00 93.50 343 GLU A O 1
ATOM 2709 N N . PRO A 1 344 ? -22.171 -10.322 7.181 1.00 90.38 344 PRO A N 1
ATOM 2710 C CA . PRO A 1 344 ? -20.932 -10.984 6.793 1.00 90.38 344 PRO A CA 1
ATOM 2711 C C . PRO A 1 344 ? -21.149 -12.494 6.657 1.00 90.38 344 PRO A C 1
ATOM 2713 O O . PRO A 1 344 ? -21.916 -13.112 7.403 1.00 90.38 344 PRO A O 1
ATOM 2716 N N . ARG A 1 345 ? -20.472 -13.085 5.669 1.00 89.88 345 ARG A N 1
ATOM 2717 C CA . ARG A 1 345 ? -20.625 -14.495 5.310 1.00 89.88 345 ARG A CA 1
ATOM 2718 C C . ARG A 1 345 ? -19.294 -15.226 5.329 1.00 89.88 345 ARG A C 1
ATOM 2720 O O . ARG A 1 345 ? -18.296 -14.706 4.840 1.00 89.88 345 ARG A O 1
ATOM 2727 N N . ILE A 1 346 ? -19.327 -16.460 5.811 1.00 86.31 346 ILE A N 1
ATOM 2728 C CA . ILE A 1 346 ? -18.232 -17.424 5.732 1.00 86.31 346 ILE A CA 1
ATOM 2729 C C . ILE A 1 346 ? -18.738 -18.610 4.914 1.00 86.31 346 ILE A C 1
ATOM 2731 O O . ILE A 1 346 ? -19.840 -19.108 5.155 1.00 86.31 346 ILE A O 1
ATOM 2735 N N . GLN A 1 347 ? -17.963 -19.036 3.920 1.00 81.31 347 GLN A N 1
ATOM 2736 C CA . GLN A 1 347 ? -18.238 -20.273 3.195 1.00 81.31 347 GLN A CA 1
ATOM 2737 C C . GLN A 1 347 ? -17.701 -21.441 4.030 1.00 81.31 347 GLN A C 1
ATOM 2739 O O . GLN A 1 347 ? -16.526 -21.428 4.392 1.00 81.31 347 GLN A O 1
ATOM 2744 N N . LEU A 1 348 ? -18.585 -22.375 4.390 1.00 71.88 348 LEU A N 1
ATOM 2745 C CA . LEU A 1 348 ? -18.268 -23.546 5.214 1.00 71.88 348 LEU A CA 1
ATOM 2746 C C . LEU A 1 348 ? -17.719 -24.711 4.390 1.00 71.88 348 LEU A C 1
ATOM 2748 O O . LEU A 1 348 ? -18.124 -24.841 3.208 1.00 71.88 348 LEU A O 1
#

Sequence (348 aa):
CTLGLLLVMALAVLRGHLKNLPRTDTESPIWTREFWMFVGGMLMFASAVHISFQTSLPVFNHFLEPFSGWFERLHQSTGSDLARKLAAHDLAPGTDFDATYHAIQVPLAFLFISITAFTQYLRYKSNSGAGLFLKLLRSLLTASVLTAIVSWTYGFEAWEAPRVALLFACLWSAGANADYIFQGLKGQWDHAGASIAHIGFALVIFGSVLSNAKKDIISQNRFGDLAMLNESLSNEEDLLLLQGDTVALGPYYVCYQERRQDGIHAKFAVEYFETLPASYATGQVVSNEGFLFQCTEDHTASPRFTEDLEDHWTFVPIPNERQKTQSKPWSAGKPGPYAFTLEPRIQL

Secondary structure (DSSP, 8-state):
-HHHHHHHHHHHHHHHHHHHS-------GGGSHHHHHHHHHHHHHHHHHHHHHHHTHHHHHHHHGGGHHHHHHHHHHH--HHHHHHHTT--S-STTHHHHHHHHHHHHHHHHHHHHHHGGG--TTS---TTHHHHHHHHHHHHHHHHHHHHHHTT--GGGHHHHHHHHHHHHHHHHHHHHHHHTSTT-GGG-HHHHHHHHHHHHHHHHHHHHHT--------SS-GGGT-TT--TTT-----BT-EEEETTEEEEEEEEEEETTEEEEEEEEEEEEEPEE-TT-EEEETTEEEEE-S-EEPPSSHHHHHHHHEEE-SS--HHHHHHPEEP-SEEEEEEEEEE--EEE-

Radius of gyration: 30.3 Å; chains: 1; bounding box: 92×58×80 Å